Protein AF-A0A7R8XEX5-F1 (afdb_monomer_lite)

Structure (mmCIF, N/CA/C/O backbone):
data_AF-A0A7R8XEX5-F1
#
_entry.id   AF-A0A7R8XEX5-F1
#
loop_
_atom_site.group_PDB
_atom_site.id
_atom_site.type_symbol
_atom_site.label_atom_id
_atom_site.label_alt_id
_atom_site.label_comp_id
_atom_site.label_asym_id
_atom_site.label_entity_id
_atom_site.label_seq_id
_atom_site.pdbx_PDB_ins_code
_atom_site.Cartn_x
_atom_site.Cartn_y
_atom_site.Cartn_z
_atom_site.occupancy
_atom_site.B_iso_or_equiv
_atom_site.auth_seq_id
_atom_site.auth_comp_id
_atom_site.auth_asym_id
_atom_site.auth_atom_id
_atom_site.pdbx_PDB_model_num
ATOM 1 N N . MET A 1 1 ? -9.389 -1.604 -24.708 1.00 29.16 1 MET A N 1
ATOM 2 C CA . MET A 1 1 ? -10.253 -2.806 -24.672 1.00 29.16 1 MET A CA 1
ATOM 3 C C . MET A 1 1 ? -9.511 -3.886 -23.901 1.00 29.16 1 MET A C 1
ATOM 5 O O . MET A 1 1 ? -8.531 -4.412 -24.412 1.00 29.16 1 MET A O 1
ATOM 9 N N . PHE A 1 2 ? -9.897 -4.131 -22.647 1.00 34.16 2 PHE A N 1
ATOM 10 C CA . PHE A 1 2 ? -9.269 -5.149 -21.803 1.00 34.16 2 PHE A CA 1
ATOM 11 C C . PHE A 1 2 ? -9.890 -6.513 -22.134 1.00 34.16 2 PHE A C 1
ATOM 13 O O . PHE A 1 2 ? -11.095 -6.706 -21.982 1.00 34.16 2 PHE A O 1
ATOM 20 N N . LEU A 1 3 ? -9.083 -7.426 -22.677 1.00 34.56 3 LEU A N 1
ATOM 21 C CA . LEU A 1 3 ? -9.481 -8.805 -22.952 1.00 34.56 3 LEU A CA 1
ATOM 22 C C . LEU A 1 3 ? -9.405 -9.595 -21.642 1.00 34.56 3 LEU A C 1
ATOM 24 O O . LEU A 1 3 ? -8.321 -9.812 -21.106 1.00 34.56 3 LEU A O 1
ATOM 28 N N . PHE A 1 4 ? -10.556 -10.034 -21.135 1.00 40.72 4 PHE A N 1
ATOM 29 C CA . PHE A 1 4 ? -10.627 -10.975 -20.021 1.00 40.72 4 PHE A CA 1
ATOM 30 C C . PHE A 1 4 ? -10.185 -12.360 -20.507 1.00 40.72 4 PHE A C 1
ATOM 32 O O . PHE A 1 4 ? -10.993 -13.141 -21.009 1.00 40.72 4 PHE A O 1
ATOM 39 N N . VAL A 1 5 ? -8.894 -12.664 -20.388 1.00 44.88 5 VAL A N 1
ATOM 40 C CA . VAL A 1 5 ? -8.370 -14.013 -20.643 1.00 44.88 5 VAL A CA 1
ATOM 41 C C . VAL A 1 5 ? -8.460 -14.829 -19.356 1.00 44.88 5 VAL A C 1
ATOM 43 O O . VAL A 1 5 ? -8.007 -14.386 -18.312 1.00 44.88 5 VAL A O 1
ATOM 46 N N . LYS A 1 6 ? -9.067 -16.015 -19.414 1.00 45.88 6 LYS A N 1
ATOM 47 C CA . LYS A 1 6 ? -9.409 -16.888 -18.279 1.00 45.88 6 LYS A CA 1
ATOM 48 C C . LYS A 1 6 ? -8.224 -17.785 -17.858 1.00 45.88 6 LYS A C 1
ATOM 50 O O . LYS A 1 6 ? -8.397 -18.991 -17.739 1.00 45.88 6 LYS A O 1
ATOM 55 N N . ASP A 1 7 ? -7.038 -17.216 -17.632 1.00 60.62 7 ASP A N 1
ATOM 56 C CA . ASP A 1 7 ? -5.783 -17.997 -17.513 1.00 60.62 7 ASP A CA 1
ATOM 57 C C . ASP A 1 7 ? -5.309 -18.308 -16.080 1.00 60.62 7 ASP A C 1
ATOM 59 O O . ASP A 1 7 ? -4.167 -18.702 -15.865 1.00 60.62 7 ASP A O 1
ATOM 63 N N . GLY A 1 8 ? -6.151 -18.162 -15.054 1.00 83.12 8 GLY A N 1
ATOM 64 C CA . GLY A 1 8 ? -5.760 -18.524 -13.678 1.00 83.12 8 GLY A CA 1
ATOM 65 C C . GLY A 1 8 ? -4.652 -17.644 -13.069 1.00 83.12 8 GLY A C 1
ATOM 66 O O . GLY A 1 8 ? -4.138 -17.954 -11.991 1.00 83.12 8 GLY A O 1
ATOM 67 N N . TYR A 1 9 ? -4.315 -16.530 -13.724 1.00 89.00 9 TYR A N 1
ATOM 68 C CA . TYR A 1 9 ? -3.412 -15.495 -13.229 1.00 89.00 9 TYR A CA 1
ATOM 69 C C . TYR A 1 9 ? -4.201 -14.290 -12.708 1.00 89.00 9 TYR A C 1
ATOM 71 O O . TYR A 1 9 ? -5.095 -13.798 -13.383 1.00 89.00 9 TYR A O 1
ATOM 79 N N . ALA A 1 10 ? -3.858 -13.806 -11.514 1.00 88.12 10 ALA A N 1
ATOM 80 C CA . ALA A 1 10 ? -4.377 -12.558 -10.960 1.00 88.12 10 ALA A CA 1
ATOM 81 C C . ALA A 1 10 ? -3.765 -11.327 -11.652 1.00 88.12 10 ALA A C 1
ATOM 83 O O . ALA A 1 10 ? -4.454 -10.330 -11.844 1.00 88.12 10 ALA A O 1
ATOM 84 N N . VAL A 1 11 ? -2.492 -11.412 -12.055 1.00 91.12 11 VAL A N 1
ATOM 85 C CA . VAL A 1 11 ? -1.797 -10.391 -12.856 1.00 91.12 11 VAL A CA 1
ATOM 86 C C . VAL A 1 11 ? -1.073 -11.082 -14.005 1.00 91.12 11 VAL A C 1
ATOM 88 O O . VAL A 1 11 ? -0.316 -12.029 -13.776 1.00 91.12 11 VAL A O 1
ATOM 91 N N . LEU A 1 12 ? -1.297 -10.611 -15.228 1.00 92.50 12 LEU A N 1
ATOM 92 C CA . LEU A 1 12 ? -0.648 -11.089 -16.445 1.00 92.50 12 LEU A CA 1
ATOM 93 C C . LEU A 1 12 ? -0.136 -9.892 -17.248 1.00 92.50 12 LEU A C 1
ATOM 95 O O . LEU A 1 12 ? -0.920 -9.070 -17.721 1.00 92.50 12 LEU A O 1
ATOM 99 N N . ILE A 1 13 ? 1.180 -9.820 -17.410 1.00 92.69 13 ILE A N 1
ATOM 100 C CA . ILE A 1 13 ? 1.871 -8.863 -18.263 1.00 92.69 13 ILE A CA 1
ATOM 101 C C . ILE A 1 13 ? 2.775 -9.633 -19.221 1.00 92.69 13 ILE A C 1
ATOM 103 O O . ILE A 1 13 ? 3.592 -10.440 -18.778 1.00 92.69 13 ILE A O 1
ATOM 107 N N . GLU A 1 14 ? 2.632 -9.378 -20.519 1.00 92.94 14 GLU A N 1
ATOM 108 C CA . GLU A 1 14 ? 3.449 -9.997 -21.568 1.00 92.94 14 GLU A CA 1
ATOM 109 C C . GLU A 1 14 ? 3.954 -8.934 -22.540 1.00 92.94 14 GLU A C 1
ATOM 111 O O . GLU A 1 14 ? 3.150 -8.216 -23.146 1.00 92.94 14 GLU A O 1
ATOM 116 N N . ASN A 1 15 ? 5.281 -8.845 -22.695 1.00 93.00 15 ASN A N 1
ATOM 117 C CA . ASN A 1 15 ? 5.959 -7.815 -23.492 1.00 93.00 15 ASN A CA 1
ATOM 118 C C . ASN A 1 15 ? 5.465 -6.391 -23.157 1.00 93.00 15 ASN A C 1
ATOM 120 O O . ASN A 1 15 ? 5.270 -5.562 -24.050 1.00 93.00 15 ASN A O 1
ATOM 124 N N . GLY A 1 16 ? 5.170 -6.124 -21.882 1.00 91.81 16 GLY A N 1
ATOM 125 C CA . GLY A 1 16 ? 4.546 -4.878 -21.449 1.00 91.81 16 GLY A CA 1
ATOM 126 C C . GLY A 1 16 ? 5.529 -3.713 -21.482 1.00 91.81 16 GLY A C 1
ATOM 127 O O . GLY A 1 16 ? 6.548 -3.750 -20.795 1.00 91.81 16 GLY A O 1
ATOM 128 N N . THR A 1 17 ? 5.198 -2.667 -22.237 1.00 94.06 17 THR A N 1
ATOM 129 C CA . THR A 1 17 ? 5.919 -1.387 -22.208 1.00 94.06 17 THR A CA 1
ATOM 130 C C . THR A 1 17 ? 4.975 -0.288 -21.736 1.00 94.06 17 THR A C 1
ATOM 132 O O . THR A 1 17 ? 3.934 -0.071 -22.363 1.00 94.06 17 THR A O 1
ATOM 135 N N . LEU A 1 18 ? 5.312 0.383 -20.630 1.00 93.75 18 LEU A N 1
ATOM 136 C CA . LEU A 1 18 ? 4.459 1.376 -19.972 1.00 93.75 18 LEU A CA 1
ATOM 137 C C . LEU A 1 18 ? 5.189 2.692 -19.690 1.00 93.75 18 LEU A C 1
ATOM 139 O O . LEU A 1 18 ? 6.386 2.715 -19.386 1.00 93.75 18 LEU A O 1
ATOM 143 N N . THR A 1 19 ? 4.427 3.780 -19.746 1.00 94.12 19 THR A N 1
ATOM 144 C CA . THR A 1 19 ? 4.879 5.158 -19.522 1.00 94.12 19 THR A CA 1
ATOM 145 C C . THR A 1 19 ? 3.875 5.931 -18.660 1.00 94.12 19 THR A C 1
ATOM 147 O O . THR A 1 19 ? 2.717 5.533 -18.554 1.00 94.12 19 THR A O 1
ATOM 150 N N . TRP A 1 20 ? 4.307 7.023 -18.027 1.00 91.06 20 TRP A N 1
ATOM 151 C CA . TRP A 1 20 ? 3.407 7.923 -17.290 1.00 91.06 20 TRP A CA 1
ATOM 152 C C . TRP A 1 20 ? 2.570 8.800 -18.223 1.00 91.06 20 TRP A C 1
ATOM 154 O O . TRP A 1 20 ? 1.434 9.132 -17.904 1.00 91.06 20 TRP A O 1
ATOM 164 N N . SER A 1 21 ? 3.118 9.137 -19.390 1.00 91.75 21 SER A N 1
ATOM 165 C CA . SER A 1 21 ? 2.437 9.879 -20.446 1.00 91.75 21 SER A CA 1
ATOM 166 C C . SER A 1 21 ? 2.943 9.411 -21.805 1.00 91.75 21 SER A C 1
ATOM 168 O O . SER A 1 21 ? 4.117 9.073 -21.950 1.00 91.75 21 SER A O 1
ATOM 170 N N . LEU A 1 22 ? 2.079 9.411 -22.820 1.00 88.94 22 LEU A N 1
ATOM 171 C CA . LEU A 1 22 ? 2.458 9.030 -24.187 1.00 88.94 22 LEU A CA 1
ATOM 172 C C . LEU A 1 22 ? 3.523 9.959 -24.800 1.00 88.94 22 LEU A C 1
ATOM 174 O O . LEU A 1 22 ? 4.188 9.561 -25.754 1.00 88.94 22 LEU A O 1
ATOM 178 N N . ASP A 1 23 ? 3.704 11.152 -24.229 1.00 92.19 23 ASP A N 1
ATOM 179 C CA . ASP A 1 23 ? 4.737 12.118 -24.623 1.00 92.19 23 ASP A CA 1
ATOM 180 C C . ASP A 1 23 ? 6.086 11.891 -23.909 1.00 92.19 23 ASP A C 1
ATOM 182 O O . ASP A 1 23 ? 7.088 12.523 -24.246 1.00 92.19 23 ASP A O 1
ATOM 186 N N . GLU A 1 24 ? 6.129 10.994 -22.921 1.00 90.25 24 GLU A N 1
ATOM 187 C CA . GLU A 1 24 ? 7.316 10.680 -22.124 1.00 90.25 24 GLU A CA 1
ATOM 188 C C . GLU A 1 24 ? 7.933 9.330 -22.519 1.00 90.25 24 GLU A C 1
ATOM 190 O O . GLU A 1 24 ? 7.221 8.409 -22.944 1.00 90.25 24 GLU A O 1
ATOM 195 N N . PRO A 1 25 ? 9.262 9.167 -22.363 1.00 91.31 25 PRO A N 1
ATOM 196 C CA . PRO A 1 25 ? 9.911 7.895 -22.637 1.00 91.31 25 PRO A CA 1
ATOM 197 C C . PRO A 1 25 ? 9.369 6.785 -21.719 1.00 91.31 25 PRO A C 1
ATOM 199 O O . PRO A 1 25 ? 9.138 7.025 -20.531 1.00 91.31 25 PRO A O 1
ATOM 202 N N . PRO A 1 26 ? 9.216 5.548 -22.228 1.00 90.94 26 PRO A N 1
ATOM 203 C CA . PRO A 1 26 ? 8.757 4.431 -21.418 1.00 90.94 26 PRO A CA 1
ATOM 204 C C . PRO A 1 26 ? 9.674 4.163 -20.228 1.00 90.94 26 PRO A C 1
ATOM 206 O O . PRO A 1 26 ? 10.892 4.060 -20.373 1.00 90.94 26 PRO A O 1
ATOM 209 N N . LEU A 1 27 ? 9.068 3.998 -19.056 1.00 91.81 27 LEU A N 1
ATOM 210 C CA . LEU A 1 27 ? 9.785 3.726 -17.814 1.00 91.81 27 LEU A CA 1
ATOM 211 C C . LEU A 1 27 ? 9.889 2.225 -17.532 1.00 91.81 27 LEU A C 1
ATOM 213 O O . LEU A 1 27 ? 10.916 1.747 -17.053 1.00 91.81 27 LEU A O 1
ATOM 217 N N . LEU A 1 28 ? 8.822 1.477 -17.826 1.00 90.00 28 LEU A N 1
ATOM 218 C CA . LEU A 1 28 ? 8.808 0.019 -17.748 1.00 90.00 28 LEU A CA 1
ATOM 219 C C . LEU A 1 28 ? 8.870 -0.526 -19.171 1.00 90.00 28 LEU A C 1
ATOM 221 O O . LEU A 1 28 ? 8.010 -0.205 -19.986 1.00 90.00 28 LEU A O 1
ATOM 225 N N . MET A 1 29 ? 9.878 -1.338 -19.470 1.00 91.69 29 MET A N 1
ATOM 226 C CA . MET A 1 29 ? 10.116 -1.886 -20.805 1.00 91.69 29 MET A CA 1
ATOM 227 C C . MET A 1 29 ? 10.265 -3.400 -20.729 1.00 91.69 29 MET A C 1
ATOM 229 O O . MET A 1 29 ? 10.867 -3.905 -19.783 1.00 91.69 29 MET A O 1
ATOM 233 N N . ASP A 1 30 ? 9.729 -4.091 -21.737 1.00 90.88 30 ASP A N 1
ATOM 234 C CA . ASP A 1 30 ? 9.806 -5.551 -21.888 1.00 90.88 30 ASP A CA 1
ATOM 235 C C . ASP A 1 30 ? 9.439 -6.317 -20.602 1.00 90.88 30 ASP A C 1
ATOM 237 O O . ASP A 1 30 ? 10.116 -7.244 -20.154 1.00 90.88 30 ASP A O 1
ATOM 241 N N . LEU A 1 31 ? 8.358 -5.883 -19.952 1.00 90.75 31 LEU A N 1
ATOM 242 C CA . LEU A 1 31 ? 7.908 -6.486 -18.709 1.00 90.75 31 LEU A CA 1
ATOM 243 C C . LEU A 1 31 ? 7.177 -7.803 -18.996 1.00 90.75 31 LEU A C 1
ATOM 245 O O . LEU A 1 31 ? 6.186 -7.837 -19.729 1.00 90.75 31 LEU A O 1
ATOM 249 N N . HIS A 1 32 ? 7.632 -8.876 -18.349 1.00 90.94 32 HIS A N 1
ATOM 250 C CA . HIS A 1 32 ? 6.988 -10.190 -18.353 1.00 90.94 32 HIS A CA 1
ATOM 251 C C . HIS A 1 32 ? 6.697 -10.615 -16.923 1.00 90.94 32 HIS A C 1
ATOM 253 O O . HIS A 1 32 ? 7.607 -10.938 -16.158 1.00 90.94 32 HIS A O 1
ATOM 259 N N . LEU A 1 33 ? 5.422 -10.610 -16.545 1.00 91.38 33 LEU A N 1
ATOM 260 C CA . LEU A 1 33 ? 4.996 -10.937 -15.190 1.00 91.38 33 LEU A CA 1
ATOM 261 C C . LEU A 1 33 ? 3.742 -11.802 -15.215 1.00 91.38 33 LEU A C 1
ATOM 263 O O . LEU A 1 33 ? 2.733 -11.442 -15.808 1.00 91.38 33 LEU A O 1
ATOM 267 N N . ARG A 1 34 ? 3.785 -12.932 -14.511 1.00 91.88 34 ARG A N 1
ATOM 268 C CA . ARG A 1 34 ? 2.639 -13.830 -14.352 1.00 91.88 34 ARG A CA 1
ATOM 269 C C . ARG A 1 34 ? 2.467 -14.170 -12.878 1.00 91.88 34 ARG A C 1
ATOM 271 O O . ARG A 1 34 ? 3.277 -14.902 -12.314 1.00 91.88 34 ARG A O 1
ATOM 278 N N . VAL A 1 35 ? 1.420 -13.642 -12.250 1.00 91.00 35 VAL A N 1
ATOM 279 C CA . VAL A 1 35 ? 1.088 -13.888 -10.838 1.00 91.00 35 VAL A CA 1
ATOM 280 C C . VAL A 1 35 ? -0.133 -14.799 -10.771 1.00 91.00 35 VAL A C 1
ATOM 282 O O . VAL A 1 35 ? -1.223 -14.348 -11.119 1.00 91.00 35 VAL A O 1
ATOM 285 N N . PRO A 1 36 ?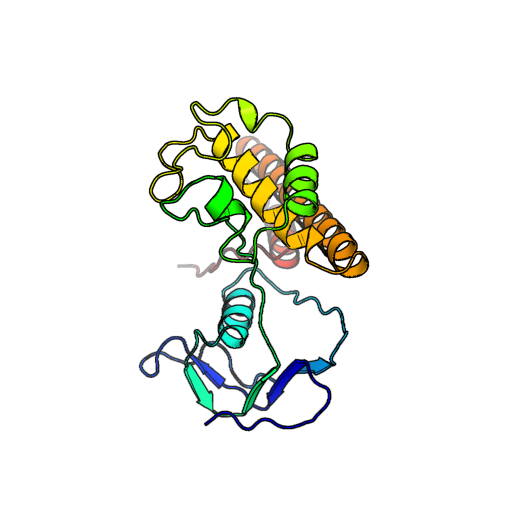 -0.004 -16.074 -10.359 1.00 88.62 36 PRO A N 1
ATOM 286 C CA . PRO A 1 36 ? -1.148 -16.978 -10.268 1.00 88.62 36 PRO A CA 1
ATOM 287 C C . PRO A 1 36 ? -2.136 -16.544 -9.180 1.00 88.62 36 PRO A C 1
ATOM 289 O O . PRO A 1 36 ? -1.740 -15.989 -8.152 1.00 88.62 36 PRO A O 1
ATOM 292 N N . VAL A 1 37 ? -3.422 -16.840 -9.373 1.00 85.75 37 VAL A N 1
ATOM 293 C CA . VAL A 1 37 ? -4.451 -16.582 -8.354 1.00 85.75 37 VAL A CA 1
ATOM 294 C C . VAL A 1 37 ? -4.119 -17.336 -7.058 1.00 85.75 37 VAL A C 1
ATOM 296 O O . VAL A 1 37 ? -3.693 -18.492 -7.077 1.00 85.75 37 VAL A O 1
ATOM 299 N N . GLY A 1 38 ? -4.306 -16.670 -5.914 1.00 79.69 38 GLY A N 1
ATOM 300 C CA . GLY A 1 38 ? -4.071 -17.254 -4.588 1.00 79.69 38 GLY A CA 1
ATOM 301 C C . GLY A 1 38 ? -2.595 -17.383 -4.198 1.00 79.69 38 GLY A C 1
ATOM 302 O O . GLY A 1 38 ? -2.277 -18.087 -3.238 1.00 79.69 38 GLY A O 1
ATOM 303 N N . LYS A 1 39 ? -1.680 -16.736 -4.930 1.00 80.19 39 LYS A N 1
ATOM 304 C CA . LYS A 1 39 ? -0.256 -16.695 -4.584 1.00 80.19 39 LYS A CA 1
ATOM 305 C C . LYS A 1 39 ? 0.116 -15.394 -3.887 1.00 80.19 39 LYS A C 1
ATOM 307 O O . LYS A 1 39 ? -0.321 -14.314 -4.263 1.00 80.19 39 LYS A O 1
ATOM 312 N N . LEU A 1 40 ? 0.982 -15.533 -2.892 1.00 78.56 40 LEU A N 1
ATOM 313 C CA . LEU A 1 40 ? 1.673 -14.434 -2.240 1.00 78.56 40 LEU A CA 1
ATOM 314 C C . LEU A 1 40 ? 2.978 -14.165 -2.994 1.00 78.56 40 LEU A C 1
ATOM 316 O O . LEU A 1 40 ? 3.822 -15.055 -3.096 1.00 78.56 40 LEU A O 1
ATOM 320 N N . VAL A 1 41 ? 3.128 -12.952 -3.520 1.00 82.38 41 VAL A N 1
ATOM 321 C CA . VAL A 1 41 ? 4.291 -12.529 -4.308 1.0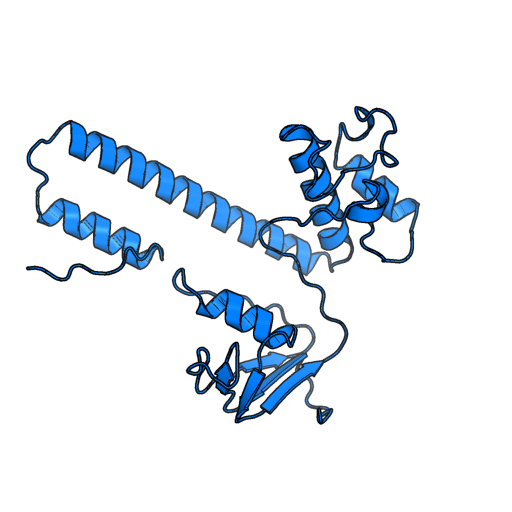0 82.38 41 VAL A CA 1
ATOM 322 C C . VAL A 1 41 ? 4.861 -11.252 -3.702 1.00 82.38 41 VAL A C 1
ATOM 324 O O . VAL A 1 41 ? 4.110 -10.354 -3.332 1.00 82.38 41 VAL A O 1
ATOM 327 N N . ALA A 1 42 ? 6.187 -11.176 -3.605 1.00 81.62 42 ALA A N 1
ATOM 328 C CA . ALA A 1 42 ? 6.907 -9.989 -3.163 1.00 81.62 42 ALA A CA 1
ATOM 329 C C . ALA A 1 42 ? 7.789 -9.466 -4.303 1.00 81.62 42 ALA A C 1
ATOM 331 O O . ALA A 1 42 ? 8.444 -10.251 -4.989 1.00 81.62 42 ALA A O 1
ATOM 332 N N . VAL A 1 43 ? 7.821 -8.145 -4.486 1.00 81.31 43 VAL A N 1
ATOM 333 C CA . VAL A 1 43 ? 8.702 -7.469 -5.447 1.00 81.31 43 VAL A CA 1
ATOM 334 C C . VAL A 1 43 ? 9.852 -6.828 -4.679 1.00 81.31 43 VAL A C 1
ATOM 336 O O . VAL A 1 43 ? 9.633 -5.984 -3.811 1.00 81.31 43 VAL A O 1
ATOM 339 N N . VAL A 1 44 ? 11.082 -7.216 -5.009 1.00 78.12 44 VAL A N 1
ATOM 340 C CA . VAL A 1 44 ? 12.309 -6.715 -4.374 1.00 78.12 44 VAL A CA 1
ATOM 341 C C . VAL A 1 44 ? 13.264 -6.160 -5.428 1.00 78.12 44 VAL A C 1
ATOM 343 O O . VAL A 1 44 ? 13.264 -6.601 -6.573 1.00 78.12 44 VAL A O 1
ATOM 346 N N . GLY A 1 45 ? 14.068 -5.166 -5.054 1.00 74.94 45 GLY A N 1
ATOM 347 C CA . GLY A 1 45 ? 15.030 -4.509 -5.946 1.00 74.94 45 GLY A CA 1
ATOM 348 C C . GLY A 1 45 ? 15.622 -3.254 -5.303 1.00 74.94 45 GLY A C 1
ATOM 349 O O . GLY A 1 45 ? 15.223 -2.901 -4.192 1.00 74.94 45 GLY A O 1
ATOM 350 N N . GLN A 1 46 ? 16.517 -2.546 -5.995 1.00 70.06 46 GLN A N 1
ATOM 351 C CA . GLN A 1 46 ? 17.124 -1.291 -5.511 1.00 70.06 46 GLN A CA 1
ATOM 352 C C . GLN A 1 46 ? 16.093 -0.160 -5.354 1.00 70.06 46 GLN A C 1
ATOM 354 O O . GLN A 1 46 ? 15.057 -0.174 -6.029 1.00 70.06 46 GLN A O 1
ATOM 359 N N . VAL A 1 47 ? 16.326 0.795 -4.443 1.00 64.19 47 VAL A N 1
ATOM 360 C CA . VAL A 1 47 ? 15.468 1.989 -4.308 1.00 64.19 47 VAL A CA 1
ATOM 361 C C . VAL A 1 47 ? 15.524 2.786 -5.613 1.00 64.19 47 VAL A C 1
ATOM 363 O O . VAL A 1 47 ? 16.597 3.047 -6.142 1.00 64.19 47 VAL A O 1
ATOM 366 N N . GLY A 1 48 ? 14.351 3.107 -6.157 1.00 67.88 48 GLY A N 1
ATOM 367 C CA . GLY A 1 48 ? 14.197 3.724 -7.470 1.00 67.88 48 GLY A CA 1
ATOM 368 C C . GLY A 1 48 ? 12.756 3.612 -7.980 1.00 67.88 48 GLY A C 1
ATOM 369 O O . GLY A 1 48 ? 11.913 2.982 -7.327 1.00 67.88 48 GLY A O 1
ATOM 370 N N . PRO A 1 49 ? 12.455 4.192 -9.152 1.00 65.56 49 PRO A N 1
ATOM 371 C CA . PRO A 1 49 ? 11.081 4.371 -9.619 1.00 65.56 49 PRO A CA 1
ATOM 372 C C . PRO A 1 49 ? 10.391 3.061 -10.032 1.00 65.56 49 PRO A C 1
ATOM 374 O O . PRO A 1 49 ? 9.165 2.990 -10.034 1.00 65.56 49 PRO A O 1
ATOM 377 N N . GLY A 1 50 ? 11.144 1.997 -10.332 1.00 76.38 50 GLY A N 1
ATOM 378 C CA . GLY A 1 50 ? 10.605 0.781 -10.953 1.00 76.38 50 GLY A CA 1
ATOM 379 C C . GLY A 1 50 ? 9.577 0.007 -10.118 1.00 76.38 50 GLY A C 1
ATOM 380 O O . GLY A 1 50 ? 8.651 -0.560 -10.684 1.00 76.38 50 GLY A O 1
ATOM 381 N N . LYS A 1 51 ? 9.680 0.001 -8.780 1.00 87.12 51 LYS A N 1
ATOM 382 C CA . LYS A 1 51 ? 8.732 -0.739 -7.918 1.00 87.12 51 LYS A CA 1
ATOM 383 C C . LYS A 1 51 ? 7.389 -0.028 -7.778 1.00 87.12 51 LYS A C 1
ATOM 385 O O . LYS A 1 51 ? 6.348 -0.657 -7.915 1.00 87.12 51 LYS A O 1
ATOM 390 N N . PHE A 1 52 ? 7.426 1.278 -7.521 1.00 85.31 52 PHE A N 1
ATOM 391 C CA . PHE A 1 52 ? 6.216 2.093 -7.439 1.00 85.31 52 PHE A CA 1
ATOM 392 C C . PHE A 1 52 ? 5.523 2.169 -8.792 1.00 85.31 52 PHE A C 1
ATOM 394 O O . PHE A 1 52 ? 4.326 1.934 -8.861 1.00 85.31 52 PHE A O 1
ATOM 401 N N . SER A 1 53 ? 6.289 2.364 -9.867 1.00 88.81 53 SER A N 1
ATOM 402 C CA . SER A 1 53 ? 5.744 2.357 -11.228 1.00 88.81 53 SER A CA 1
ATOM 403 C C . SER A 1 53 ? 5.113 1.007 -11.570 1.00 88.81 53 SER A C 1
ATOM 405 O O . SER A 1 53 ? 4.045 0.963 -12.163 1.00 88.81 53 SER A O 1
ATOM 407 N N . LEU A 1 54 ? 5.704 -0.112 -11.130 1.00 89.25 54 LEU A N 1
ATOM 408 C CA . LEU A 1 54 ? 5.090 -1.430 -11.302 1.00 89.25 54 LEU A CA 1
ATOM 409 C C . LEU A 1 54 ? 3.751 -1.557 -10.554 1.00 89.25 54 LEU A C 1
ATOM 411 O O . LEU A 1 54 ? 2.805 -2.117 -11.101 1.00 89.25 54 LEU A O 1
ATOM 415 N N . LEU A 1 55 ? 3.644 -1.031 -9.329 1.00 88.62 55 LEU A N 1
ATOM 416 C CA . LEU A 1 55 ? 2.370 -1.007 -8.601 1.00 88.62 55 LEU A CA 1
ATOM 417 C C . LEU A 1 55 ? 1.341 -0.110 -9.301 1.00 88.62 55 LEU A C 1
ATOM 419 O O . LEU A 1 55 ? 0.207 -0.536 -9.490 1.00 88.62 55 LEU A O 1
ATOM 423 N N . SER A 1 56 ? 1.739 1.080 -9.751 1.00 87.75 56 SER A N 1
ATOM 424 C CA . SER A 1 56 ? 0.885 1.990 -10.527 1.00 87.75 56 SER A CA 1
ATOM 425 C C . SER A 1 56 ? 0.414 1.371 -11.845 1.00 87.75 56 SER A C 1
ATOM 427 O O . SER A 1 56 ? -0.748 1.523 -12.217 1.00 87.75 56 SER A O 1
ATOM 429 N N . ALA A 1 57 ? 1.258 0.575 -12.504 1.00 89.00 57 ALA A N 1
ATOM 430 C CA . ALA A 1 57 ? 0.866 -0.210 -13.670 1.00 89.00 57 ALA A CA 1
ATOM 431 C C . ALA A 1 57 ? -0.251 -1.221 -13.349 1.00 89.00 57 ALA A C 1
ATOM 433 O O . ALA A 1 57 ? -1.130 -1.438 -14.181 1.00 89.00 57 ALA A O 1
ATOM 434 N N . PHE A 1 58 ? -0.261 -1.820 -12.150 1.00 88.94 58 PHE A N 1
ATOM 435 C CA . PHE A 1 58 ? -1.346 -2.718 -11.729 1.00 88.94 58 PHE A CA 1
ATOM 436 C C . PHE A 1 58 ? -2.641 -1.973 -11.402 1.00 88.94 58 PHE A C 1
ATOM 438 O O . PHE A 1 58 ? -3.723 -2.529 -11.580 1.00 88.94 58 PHE A O 1
ATOM 445 N N . LEU A 1 59 ? -2.530 -0.737 -10.913 1.00 86.62 59 LEU A N 1
ATOM 446 C CA . LEU A 1 59 ? -3.676 0.123 -10.609 1.00 86.62 59 LEU A CA 1
ATOM 447 C C . LEU A 1 59 ? -4.301 0.741 -11.865 1.00 86.62 59 LEU A C 1
ATOM 449 O O . LEU A 1 59 ? -5.448 1.175 -11.818 1.00 86.62 59 LEU A O 1
ATOM 453 N N . GLY A 1 60 ? -3.582 0.715 -12.991 1.00 86.50 60 GLY A N 1
ATOM 454 C CA . GLY A 1 60 ? -4.021 1.317 -14.248 1.00 86.50 60 GLY A CA 1
ATOM 455 C C . GLY A 1 60 ? -3.699 2.808 -14.359 1.00 86.50 60 GLY A C 1
ATOM 456 O O . GLY A 1 60 ? -4.253 3.468 -15.230 1.00 86.50 60 GLY A O 1
ATOM 457 N N . ASP A 1 61 ? -2.800 3.324 -13.515 1.00 87.88 61 ASP A N 1
ATOM 458 C CA . ASP A 1 61 ? -2.394 4.738 -13.504 1.00 87.88 61 ASP A CA 1
ATOM 459 C C . ASP A 1 61 ? -1.342 5.074 -14.581 1.00 87.88 61 ASP A C 1
ATOM 461 O O . ASP A 1 61 ? -0.980 6.234 -14.754 1.00 87.88 61 ASP A O 1
ATOM 465 N N . MET A 1 62 ? -0.808 4.065 -15.279 1.00 92.00 62 MET A N 1
ATOM 466 C CA . MET A 1 62 ? 0.188 4.228 -16.343 1.00 92.00 62 MET A CA 1
ATOM 467 C C . MET A 1 62 ? -0.396 3.879 -17.711 1.00 92.00 62 MET A C 1
ATOM 469 O O . MET A 1 62 ? -1.169 2.929 -17.856 1.00 92.00 62 MET A O 1
ATOM 473 N N . GLU A 1 63 ? 0.066 4.588 -18.737 1.00 92.19 63 GLU A N 1
ATOM 474 C CA . GLU A 1 63 ? -0.309 4.350 -20.124 1.00 92.19 63 GLU A CA 1
ATOM 475 C C . GLU A 1 63 ? 0.474 3.174 -20.715 1.00 92.19 63 GLU A C 1
ATOM 477 O O . GLU A 1 63 ? 1.700 3.066 -20.596 1.00 92.19 63 GLU A O 1
ATOM 482 N N . LYS A 1 64 ? -0.244 2.276 -21.395 1.00 92.44 64 LYS A N 1
ATOM 483 C CA . LYS A 1 64 ? 0.349 1.117 -22.065 1.00 92.44 64 LYS A CA 1
ATOM 484 C C . LYS A 1 64 ? 0.728 1.474 -23.499 1.00 92.44 64 LYS A C 1
ATOM 486 O O . LYS A 1 64 ? -0.144 1.598 -24.357 1.00 92.44 64 LYS A O 1
ATOM 491 N N . VAL A 1 65 ? 2.026 1.508 -23.780 1.00 93.75 65 VAL A N 1
ATOM 492 C CA . VAL A 1 65 ? 2.566 1.715 -25.132 1.00 93.75 65 VAL A CA 1
ATOM 493 C C . VAL A 1 65 ? 2.428 0.442 -25.969 1.00 93.75 65 VAL A C 1
ATOM 495 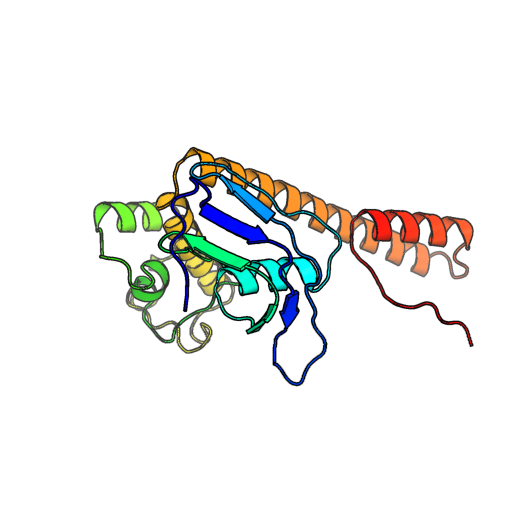O O . VAL A 1 65 ? 1.965 0.483 -27.108 1.00 93.75 65 VAL A O 1
ATOM 498 N N . SER A 1 66 ? 2.799 -0.713 -25.409 1.00 93.00 66 SER A N 1
ATOM 499 C CA . SER A 1 66 ? 2.712 -2.005 -26.101 1.00 93.00 66 SER A CA 1
ATOM 500 C C . SER A 1 66 ? 2.572 -3.188 -25.135 1.00 93.00 66 SER A C 1
ATOM 502 O O . SER A 1 66 ? 2.694 -3.042 -23.917 1.00 93.00 66 SER A O 1
ATOM 504 N N . GLY A 1 67 ? 2.255 -4.361 -25.691 1.00 90.50 67 GLY A N 1
ATOM 505 C CA . GLY A 1 67 ? 2.096 -5.611 -24.946 1.00 90.50 67 GLY A CA 1
ATOM 506 C C . GLY A 1 67 ? 0.696 -5.847 -24.374 1.00 90.50 67 GLY A C 1
ATOM 507 O O . GLY A 1 67 ? -0.290 -5.175 -24.719 1.00 90.50 67 GLY A O 1
ATOM 508 N N . LEU A 1 68 ? 0.613 -6.838 -23.491 1.00 89.31 68 LEU A N 1
ATOM 509 C CA . LEU A 1 68 ? -0.582 -7.202 -22.734 1.00 89.31 68 LEU A CA 1
ATOM 510 C C . LEU A 1 68 ? -0.381 -6.819 -21.267 1.00 89.31 68 LEU A C 1
ATOM 512 O O . LEU A 1 68 ? 0.650 -7.141 -20.693 1.00 89.31 68 LEU A O 1
ATOM 516 N N . VAL A 1 69 ? -1.374 -6.158 -20.671 1.00 90.69 69 VAL A N 1
ATOM 517 C CA . VAL A 1 69 ? -1.462 -5.894 -19.228 1.00 90.69 69 VAL A CA 1
ATOM 518 C C . VAL A 1 69 ? -2.885 -6.242 -18.814 1.00 90.69 69 VAL A C 1
ATOM 520 O O . VAL A 1 69 ? -3.840 -5.672 -19.347 1.00 90.69 69 VAL A O 1
ATOM 523 N N . ASN A 1 70 ? -3.029 -7.213 -17.920 1.00 89.81 70 ASN A N 1
ATOM 524 C CA . ASN A 1 70 ? -4.313 -7.687 -17.426 1.00 89.81 70 ASN A CA 1
ATOM 525 C C . ASN A 1 70 ? -4.234 -7.931 -15.915 1.00 89.81 70 ASN A C 1
ATOM 527 O O . ASN A 1 70 ? -3.376 -8.680 -15.445 1.00 89.81 70 ASN A O 1
ATOM 531 N N . VAL A 1 71 ? -5.147 -7.315 -15.169 1.00 89.56 71 VAL A N 1
ATOM 532 C CA . VAL A 1 71 ? -5.293 -7.469 -13.717 1.00 89.56 71 VAL A CA 1
ATOM 533 C C . VAL A 1 71 ? -6.722 -7.919 -13.442 1.00 89.56 71 VAL A C 1
ATOM 535 O O . VAL A 1 71 ? -7.675 -7.291 -13.901 1.00 89.56 71 VAL A O 1
ATOM 538 N N . MET A 1 72 ? -6.880 -9.039 -12.736 1.00 84.56 72 MET A N 1
ATOM 539 C CA . MET A 1 72 ? -8.191 -9.629 -12.467 1.00 84.56 72 MET A CA 1
ATOM 540 C C . MET A 1 72 ? -8.744 -9.218 -11.104 1.00 84.56 72 MET A C 1
ATOM 542 O O . MET A 1 72 ? -8.108 -9.444 -10.077 1.00 84.56 72 MET A O 1
ATOM 546 N N . GLY A 1 73 ? -9.996 -8.757 -11.096 1.00 80.25 73 GLY A N 1
ATOM 547 C CA . GLY A 1 73 ? -10.764 -8.491 -9.878 1.00 80.25 73 GLY A CA 1
ATOM 548 C C . GLY A 1 73 ? -10.564 -7.086 -9.309 1.00 80.25 73 GLY A C 1
ATOM 549 O O . GLY A 1 73 ? -10.022 -6.202 -9.964 1.00 80.25 73 GLY A O 1
ATOM 550 N N . GLU A 1 74 ? -11.054 -6.878 -8.086 1.00 75.44 74 GLU A N 1
ATOM 551 C CA . GLU A 1 74 ? -10.840 -5.633 -7.346 1.00 75.44 74 GLU A CA 1
ATOM 552 C C . GLU A 1 74 ? -9.437 -5.612 -6.729 1.00 75.44 74 GLU A C 1
ATOM 554 O O . GLU A 1 74 ? -9.006 -6.586 -6.107 1.00 75.44 74 GLU A O 1
ATOM 559 N N . VAL A 1 75 ? -8.742 -4.481 -6.857 1.00 79.38 75 VAL A N 1
ATOM 560 C CA . VAL A 1 75 ? -7.410 -4.275 -6.278 1.00 79.38 75 VAL A CA 1
ATOM 561 C C . VAL A 1 75 ? -7.531 -3.460 -4.993 1.00 79.38 75 VAL A C 1
ATOM 563 O O . VAL A 1 75 ? -8.163 -2.405 -4.969 1.00 79.38 75 VAL A O 1
ATOM 566 N N . ALA A 1 76 ? -6.907 -3.939 -3.917 1.00 75.69 76 ALA A N 1
ATOM 567 C CA . ALA A 1 76 ? -6.705 -3.165 -2.698 1.00 75.69 76 ALA A CA 1
ATOM 568 C C . ALA A 1 76 ? -5.265 -2.643 -2.669 1.00 75.69 76 ALA A C 1
ATOM 570 O O . ALA A 1 76 ? -4.318 -3.426 -2.748 1.00 75.69 76 ALA A O 1
ATOM 571 N N . TYR A 1 77 ? -5.110 -1.328 -2.539 1.00 76.56 77 TYR A N 1
ATOM 572 C CA . TYR A 1 77 ? -3.815 -0.662 -2.467 1.00 76.56 77 TYR A CA 1
ATOM 573 C C . TYR A 1 77 ? -3.619 -0.040 -1.089 1.00 76.56 77 TYR A C 1
ATOM 575 O O . TYR A 1 77 ? -4.499 0.654 -0.581 1.00 76.56 77 TYR A O 1
ATOM 583 N N . VAL A 1 78 ? -2.454 -0.291 -0.497 1.00 74.19 78 VAL A N 1
ATOM 584 C CA . VAL A 1 78 ? -2.026 0.330 0.754 1.00 74.19 78 VAL A CA 1
ATOM 585 C C . VAL A 1 78 ? -0.821 1.211 0.419 1.00 74.19 78 VAL A C 1
ATOM 587 O O . VAL A 1 78 ? 0.236 0.667 0.093 1.00 74.19 78 VAL A O 1
ATOM 590 N N . PRO A 1 79 ? -0.965 2.548 0.437 1.00 69.62 79 PRO A N 1
ATOM 591 C CA . PRO A 1 79 ? 0.146 3.446 0.153 1.00 69.62 79 PRO A CA 1
ATOM 592 C C . PRO A 1 79 ? 1.208 3.370 1.255 1.00 69.62 79 PRO A C 1
ATOM 594 O O . PRO A 1 79 ? 0.916 3.004 2.392 1.00 69.62 79 PRO A O 1
ATOM 597 N N . GLN A 1 80 ? 2.444 3.751 0.918 1.00 68.25 80 GLN A N 1
ATOM 598 C CA . GLN A 1 80 ? 3.538 3.845 1.891 1.00 68.25 80 GLN A CA 1
ATOM 599 C C . GLN A 1 80 ? 3.235 4.864 3.004 1.00 68.25 80 GLN A C 1
ATOM 601 O O . GLN A 1 80 ? 3.605 4.648 4.155 1.00 68.25 80 GLN A O 1
ATOM 606 N N . GLU A 1 81 ? 2.562 5.961 2.655 1.00 67.75 81 GLU A N 1
ATOM 607 C CA . GLU A 1 81 ? 2.082 6.975 3.591 1.00 67.75 81 GLU A CA 1
ATOM 608 C C . GLU A 1 81 ? 0.557 7.031 3.534 1.00 67.75 81 GLU A C 1
ATOM 610 O O . GLU A 1 81 ? -0.039 7.107 2.457 1.00 67.75 81 GLU A O 1
ATOM 615 N N . ALA A 1 82 ? -0.092 6.993 4.695 1.00 65.62 82 ALA A N 1
ATOM 616 C CA . ALA A 1 82 ? -1.543 7.025 4.771 1.00 65.62 82 ALA A CA 1
ATOM 617 C C . ALA A 1 82 ? -2.081 8.403 4.348 1.00 65.62 82 ALA A C 1
ATOM 619 O O . ALA A 1 82 ? -1.738 9.442 4.917 1.00 65.62 82 ALA A O 1
ATOM 620 N N . TRP A 1 83 ? -2.963 8.410 3.346 1.00 68.06 83 TRP A N 1
ATOM 621 C CA . TRP A 1 83 ? -3.640 9.622 2.898 1.00 68.06 83 TRP A CA 1
ATOM 622 C C . TRP A 1 83 ? -4.900 9.869 3.732 1.00 68.06 83 TRP A C 1
ATOM 624 O O . TRP A 1 83 ? -5.818 9.051 3.750 1.00 68.06 83 TRP A O 1
ATOM 634 N N . PHE A 1 84 ? -4.988 11.046 4.352 1.00 70.12 84 PHE A N 1
ATOM 635 C CA . PHE A 1 84 ? -6.190 11.505 5.047 1.00 70.12 84 PHE A CA 1
ATOM 636 C C . PHE A 1 84 ? -7.125 12.243 4.095 1.00 70.12 84 PHE A C 1
ATOM 638 O O . PHE A 1 84 ? -6.772 13.286 3.533 1.00 70.12 84 PHE A O 1
ATOM 645 N N . ARG A 1 85 ? -8.338 11.718 3.928 1.00 73.88 85 ARG A N 1
ATOM 646 C CA . ARG A 1 85 ? -9.440 12.443 3.292 1.00 73.88 85 ARG A CA 1
ATOM 647 C C . ARG A 1 85 ? -9.936 13.513 4.255 1.00 73.88 85 ARG A C 1
ATOM 649 O O . ARG A 1 85 ? -9.914 13.311 5.466 1.00 73.88 85 ARG A O 1
ATOM 656 N N . ASN A 1 86 ? -10.434 14.621 3.714 1.00 82.81 86 ASN A N 1
ATOM 657 C CA . ASN A 1 86 ? -11.175 15.596 4.506 1.00 82.81 86 ASN A CA 1
ATOM 658 C C . ASN A 1 86 ? -12.539 14.999 4.904 1.00 82.81 86 ASN A C 1
ATOM 660 O O . ASN A 1 86 ? -13.532 15.178 4.203 1.00 82.81 86 ASN A O 1
ATOM 664 N N . ALA A 1 87 ? -12.536 14.181 5.954 1.00 84.25 87 ALA A N 1
ATOM 665 C CA . ALA A 1 87 ? -13.670 13.413 6.452 1.00 84.25 87 ALA A CA 1
ATOM 666 C C . ALA A 1 87 ? -13.471 13.112 7.948 1.00 84.25 87 ALA A C 1
ATOM 668 O O . ALA A 1 87 ? -12.484 13.538 8.558 1.00 84.25 87 ALA A O 1
ATOM 669 N N . THR A 1 88 ? -14.393 12.365 8.552 1.00 86.44 88 THR A N 1
ATOM 670 C CA . THR A 1 88 ? -14.235 11.917 9.941 1.00 86.44 88 THR A CA 1
ATOM 671 C C . THR A 1 88 ? -13.134 10.859 10.067 1.00 86.44 88 THR A C 1
ATOM 673 O O . THR A 1 88 ? -12.746 10.213 9.085 1.00 86.44 88 THR A O 1
ATOM 676 N N . VAL A 1 89 ? -12.616 10.640 11.278 1.00 83.69 89 VAL A N 1
ATOM 677 C CA . VAL A 1 89 ? -11.683 9.530 11.544 1.00 83.69 89 VAL A CA 1
ATOM 678 C C . VAL A 1 89 ? -12.312 8.188 11.170 1.00 83.69 89 VAL A C 1
ATOM 680 O O . VAL A 1 89 ? -11.671 7.374 10.507 1.00 83.69 89 VAL A O 1
ATOM 683 N N . LYS A 1 90 ? -13.584 7.980 11.517 1.00 84.94 90 LYS A N 1
ATOM 684 C CA . LYS A 1 90 ? -14.352 6.787 11.159 1.00 84.94 90 LYS A CA 1
ATOM 685 C C . LYS A 1 90 ? -14.383 6.552 9.648 1.00 84.94 90 LYS A C 1
ATOM 687 O O . LYS A 1 90 ? -14.115 5.438 9.200 1.00 84.94 90 LYS A O 1
ATOM 692 N N . ASP A 1 91 ? -14.647 7.592 8.863 1.00 84.31 91 ASP A N 1
ATOM 693 C CA . ASP A 1 91 ? -14.693 7.486 7.400 1.00 84.31 91 ASP A CA 1
ATOM 694 C C . ASP A 1 91 ? -13.317 7.210 6.792 1.00 84.31 91 ASP A C 1
ATOM 696 O O . ASP A 1 91 ? -13.210 6.458 5.821 1.00 84.31 91 ASP A O 1
ATOM 700 N N . ASN A 1 92 ? -12.257 7.769 7.379 1.00 81.62 92 ASN A N 1
ATOM 701 C CA . ASN A 1 92 ? -10.883 7.465 6.984 1.00 81.62 92 ASN A CA 1
ATOM 702 C C . ASN A 1 92 ? -10.496 6.010 7.310 1.00 81.62 92 ASN A C 1
ATOM 704 O O . ASN A 1 92 ? -9.805 5.381 6.514 1.00 81.62 92 ASN A O 1
ATOM 708 N N . VAL A 1 93 ? -10.972 5.445 8.425 1.00 81.00 93 VAL A N 1
ATOM 709 C CA . VAL A 1 93 ? -10.719 4.037 8.793 1.00 81.00 93 VAL A CA 1
ATOM 710 C C . VAL A 1 93 ? -11.520 3.062 7.928 1.00 81.00 93 VAL A C 1
ATOM 712 O O . VAL A 1 93 ? -10.980 2.051 7.491 1.00 81.00 93 VAL A O 1
ATOM 715 N N . ILE A 1 94 ? -12.796 3.349 7.665 1.00 81.62 94 ILE A N 1
ATOM 716 C CA . ILE A 1 94 ? -13.667 2.489 6.843 1.00 81.62 94 ILE A CA 1
ATOM 717 C C . ILE A 1 94 ? -13.316 2.598 5.351 1.00 81.62 94 ILE A C 1
ATOM 719 O O . ILE A 1 94 ? -13.511 1.649 4.589 1.00 81.62 94 ILE A O 1
ATOM 723 N N . PHE A 1 95 ? -12.840 3.770 4.928 1.00 80.00 95 PHE A N 1
ATOM 724 C CA . PHE A 1 95 ? -12.395 4.076 3.570 1.00 80.00 95 PHE A CA 1
ATOM 725 C C . PHE A 1 95 ? -13.409 3.683 2.475 1.00 80.00 95 PHE A C 1
ATOM 727 O O . PHE A 1 95 ? -13.054 3.190 1.407 1.00 80.00 95 PHE A O 1
ATOM 734 N N . GLY A 1 96 ? -14.704 3.893 2.745 1.00 73.62 96 GLY A N 1
ATOM 735 C CA . GLY A 1 96 ? -15.796 3.624 1.799 1.00 73.62 96 GLY A CA 1
ATOM 736 C C . GLY A 1 96 ? -16.269 2.165 1.713 1.00 73.62 96 GLY A C 1
ATOM 737 O O . GLY A 1 96 ? -17.135 1.869 0.891 1.00 73.62 96 GLY A O 1
ATOM 738 N N . LYS A 1 97 ? -15.755 1.249 2.547 1.00 74.25 97 LYS A N 1
ATOM 739 C CA . LYS A 1 97 ? -16.311 -0.109 2.689 1.00 74.25 97 LYS A CA 1
ATOM 740 C C . LYS A 1 97 ? -17.615 -0.102 3.502 1.00 74.25 97 LYS A C 1
ATOM 742 O O . LYS A 1 97 ? -17.934 0.843 4.218 1.00 74.25 97 LYS A O 1
ATOM 747 N N . THR A 1 98 ? -18.398 -1.175 3.403 1.00 78.81 98 THR A N 1
ATOM 748 C CA . THR A 1 98 ? -19.624 -1.332 4.201 1.00 78.81 98 THR A CA 1
ATOM 749 C C . THR A 1 98 ? -19.291 -1.384 5.692 1.00 78.81 98 THR A C 1
ATOM 751 O O . THR A 1 98 ? -18.453 -2.186 6.111 1.00 78.81 98 THR A O 1
ATOM 754 N N . TYR A 1 99 ? -19.963 -0.562 6.501 1.00 81.69 99 TYR A N 1
ATOM 755 C CA . TYR A 1 99 ? -19.732 -0.521 7.944 1.00 81.69 99 TYR A CA 1
ATOM 756 C C . TYR A 1 99 ? -20.100 -1.855 8.611 1.00 81.69 99 TYR A C 1
ATOM 758 O O . TYR A 1 99 ? -21.240 -2.309 8.534 1.00 81.69 99 TYR A O 1
ATOM 766 N N . ASN A 1 100 ? -19.133 -2.457 9.305 1.00 85.00 100 ASN A N 1
ATOM 767 C CA . ASN A 1 100 ? -19.331 -3.627 10.155 1.00 85.00 100 ASN A CA 1
ATOM 768 C C . ASN A 1 100 ? -18.930 -3.262 11.585 1.00 85.00 100 ASN A C 1
ATOM 770 O O . ASN A 1 100 ? -17.747 -3.087 11.877 1.00 85.00 100 ASN A O 1
ATOM 774 N N . ASP A 1 101 ? -19.924 -3.149 12.463 1.00 84.94 101 ASP A N 1
ATOM 775 C CA . ASP A 1 101 ? -19.749 -2.678 13.837 1.00 84.94 101 ASP A CA 1
ATOM 776 C C . ASP A 1 101 ? -18.787 -3.555 14.652 1.00 84.94 101 ASP A C 1
ATOM 778 O O . ASP A 1 101 ? -17.872 -3.046 15.298 1.00 84.94 101 ASP A O 1
ATOM 782 N N . SER A 1 102 ? -18.937 -4.880 14.575 1.00 83.62 102 SER A N 1
ATOM 783 C CA . SER A 1 102 ? -18.094 -5.833 15.305 1.00 83.62 102 SER A CA 1
ATOM 784 C C . SER A 1 102 ? -16.642 -5.782 14.830 1.00 83.62 102 SER A C 1
ATOM 786 O O . SER A 1 102 ? -15.710 -5.812 15.635 1.00 83.62 102 SER A O 1
ATOM 788 N N . PHE A 1 103 ? -16.441 -5.677 13.515 1.00 80.06 103 PHE A N 1
ATOM 789 C CA . PHE A 1 103 ? -15.118 -5.563 12.916 1.00 80.06 103 PHE A CA 1
ATOM 790 C C . PHE A 1 103 ? -14.450 -4.242 13.299 1.00 80.06 103 PHE A C 1
ATOM 792 O O . PHE A 1 103 ? -13.318 -4.251 13.778 1.00 80.06 103 PHE A O 1
ATOM 799 N N . TYR A 1 104 ? -15.177 -3.134 13.151 1.00 82.88 104 TYR A N 1
ATOM 800 C CA . TYR A 1 104 ? -14.702 -1.788 13.444 1.00 82.88 104 TYR A CA 1
ATOM 801 C C . TYR A 1 104 ? -14.335 -1.617 14.922 1.00 82.88 104 TYR A C 1
ATOM 803 O O . TYR A 1 104 ? -13.220 -1.199 15.227 1.00 82.88 104 TYR A O 1
ATOM 811 N N . LYS A 1 105 ? -15.198 -2.046 15.852 1.00 83.06 105 LYS A N 1
ATOM 812 C CA . LYS A 1 105 ? -14.896 -2.028 17.295 1.00 83.06 105 LYS A CA 1
ATOM 813 C C . LYS A 1 105 ? -13.652 -2.837 17.643 1.00 83.06 105 LYS A C 1
ATOM 815 O O . LYS A 1 105 ? -12.871 -2.420 18.490 1.00 83.06 105 LYS A O 1
ATOM 820 N N . ALA A 1 106 ? -13.444 -3.966 16.971 1.00 80.50 106 ALA A N 1
ATOM 821 C CA . ALA A 1 106 ? -12.262 -4.785 17.188 1.00 80.50 106 ALA A CA 1
ATOM 822 C C . ALA A 1 106 ? -10.975 -4.181 16.584 1.00 80.50 106 ALA A C 1
ATOM 824 O O . ALA A 1 106 ? -9.885 -4.545 17.014 1.00 80.50 106 ALA A O 1
ATOM 825 N N . ILE A 1 107 ? -11.075 -3.279 15.598 1.00 78.62 107 ILE A N 1
ATOM 826 C CA . ILE A 1 107 ? -9.947 -2.439 15.160 1.00 78.62 107 ILE A CA 1
ATOM 827 C C . ILE A 1 107 ? -9.680 -1.346 16.194 1.00 78.62 107 ILE A C 1
ATOM 829 O O . ILE A 1 107 ? -8.544 -1.184 16.631 1.00 78.62 107 ILE A O 1
ATOM 833 N N . LEU A 1 108 ? -10.727 -0.658 16.654 1.00 77.44 108 LEU A N 1
ATOM 834 C CA . LEU A 1 108 ? -10.602 0.380 17.677 1.00 77.44 108 LEU A CA 1
ATOM 835 C C . LEU A 1 108 ? -10.017 -0.153 18.990 1.00 77.44 108 LEU A C 1
ATOM 837 O O . LEU A 1 108 ? -9.227 0.535 19.621 1.00 77.44 108 LEU A O 1
ATOM 841 N N . SER A 1 109 ? -10.330 -1.391 19.388 1.00 75.94 109 SER A N 1
ATOM 842 C CA . SER A 1 109 ? -9.750 -1.991 20.598 1.00 75.94 109 SER A CA 1
ATOM 843 C C . SER A 1 109 ? -8.239 -2.228 20.512 1.00 75.94 109 SER A C 1
ATOM 845 O O . SER A 1 109 ? -7.590 -2.365 21.546 1.00 75.94 109 SER A O 1
ATOM 847 N N . LEU A 1 110 ? -7.682 -2.316 19.298 1.00 72.12 110 LEU A N 1
ATOM 848 C CA . LEU A 1 110 ? -6.240 -2.474 19.075 1.00 72.12 110 LEU A CA 1
ATOM 849 C C . LEU A 1 110 ? -5.503 -1.131 19.111 1.00 72.12 110 LEU A C 1
ATOM 851 O O . LEU A 1 110 ? -4.309 -1.100 19.398 1.00 72.12 110 LEU A O 1
ATOM 855 N N . VAL A 1 111 ? -6.207 -0.029 18.848 1.00 70.06 111 VAL A N 1
ATOM 856 C CA . VAL A 1 111 ? -5.664 1.329 18.907 1.00 70.06 111 VAL A CA 1
ATOM 857 C C . VAL A 1 111 ? -6.207 2.002 20.159 1.00 70.06 111 VAL A C 1
ATOM 859 O O . VAL A 1 111 ? -7.198 2.732 20.132 1.00 70.06 111 VAL A O 1
ATOM 862 N N . GLN A 1 112 ? -5.549 1.725 21.286 1.00 62.38 112 GLN A N 1
ATOM 863 C CA . GLN A 1 112 ? -5.800 2.461 22.521 1.00 62.38 112 GLN A CA 1
ATOM 864 C C . GLN A 1 112 ? -5.580 3.966 22.247 1.00 62.38 112 GLN A C 1
ATOM 866 O O . GLN A 1 112 ? -4.702 4.342 21.471 1.00 62.38 112 GLN A O 1
ATOM 871 N N . ASP A 1 113 ? -6.421 4.820 22.836 1.00 56.56 113 ASP A N 1
ATOM 872 C CA . ASP A 1 113 ? -6.319 6.294 22.810 1.00 56.56 113 ASP A CA 1
ATOM 873 C C . ASP A 1 113 ? -6.909 7.063 21.613 1.00 56.56 113 ASP A C 1
ATOM 875 O O . ASP A 1 113 ? -6.802 8.293 21.562 1.00 56.56 113 ASP A O 1
ATOM 879 N N . LEU A 1 114 ? -7.634 6.411 20.697 1.00 60.09 114 LEU A N 1
ATOM 880 C CA . LEU A 1 114 ? -8.537 7.138 19.786 1.00 60.09 114 L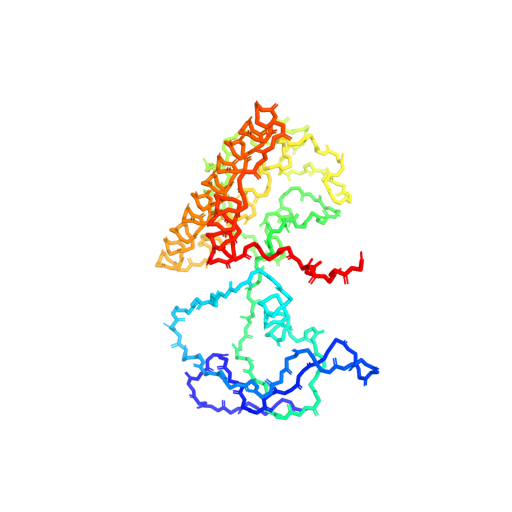EU A CA 1
ATOM 881 C C . LEU A 1 114 ? -9.622 8.000 20.502 1.00 60.09 114 LEU A C 1
ATOM 883 O O . LEU A 1 114 ? -9.976 9.051 19.964 1.00 60.09 114 LEU A O 1
ATOM 887 N N . PRO A 1 115 ? -10.110 7.654 21.721 1.00 55.31 115 PRO A N 1
ATOM 888 C CA . PRO A 1 115 ? -11.091 8.460 22.461 1.00 55.31 115 PRO A CA 1
ATOM 889 C C . PRO A 1 115 ? -10.632 9.862 22.891 1.00 55.31 115 PRO A C 1
ATOM 891 O O . PRO A 1 115 ? -11.464 10.651 23.320 1.00 55.31 115 PRO A O 1
ATOM 894 N N . ILE A 1 116 ? -9.336 10.197 22.802 1.00 63.72 116 ILE A N 1
ATOM 895 C CA . ILE A 1 116 ? -8.800 11.504 23.250 1.00 63.72 116 ILE A CA 1
ATOM 896 C C . ILE A 1 116 ? -9.133 12.635 22.247 1.00 63.72 116 ILE A C 1
ATOM 898 O O . ILE A 1 116 ? -8.771 13.794 22.443 1.00 63.72 116 ILE A O 1
ATOM 902 N N . LEU A 1 117 ? -9.826 12.333 21.148 1.00 71.50 117 LEU A N 1
ATOM 903 C CA . LEU A 1 117 ? -10.279 13.347 20.200 1.00 71.50 117 LEU A CA 1
ATOM 904 C C . LEU A 1 117 ? -11.571 14.039 20.684 1.00 71.50 117 LEU A C 1
ATOM 906 O O . LEU A 1 117 ? -12.433 13.363 21.249 1.00 71.50 117 LEU A O 1
ATOM 910 N N . PRO A 1 118 ? -11.764 15.347 20.410 1.00 70.56 118 PRO A N 1
ATOM 911 C CA . PRO A 1 118 ? -12.927 16.117 20.872 1.00 70.56 118 PRO A CA 1
ATOM 912 C C . PRO A 1 118 ? -14.289 15.479 20.562 1.00 70.56 118 PRO A C 1
ATOM 914 O O . PRO A 1 118 ? -15.215 15.601 21.358 1.00 70.56 118 PRO A O 1
ATOM 917 N N . ALA A 1 119 ? -14.401 14.781 19.427 1.00 79.19 119 ALA A N 1
ATOM 918 C CA . ALA A 1 119 ? -15.597 14.052 19.009 1.00 79.19 119 ALA A CA 1
ATOM 919 C C . ALA A 1 119 ? -15.319 12.552 18.784 1.00 79.19 119 ALA A C 1
ATOM 921 O O . ALA A 1 119 ? -16.015 11.900 18.006 1.00 79.19 119 ALA A O 1
ATOM 922 N N . SER A 1 120 ? -14.293 11.990 19.440 1.00 80.69 120 SER A N 1
ATOM 923 C CA . SER A 1 120 ? -13.852 10.599 19.240 1.00 80.69 120 SER A CA 1
ATOM 924 C C . SER A 1 120 ? -13.649 10.276 17.748 1.00 80.69 120 SER A C 1
ATOM 926 O O . SER A 1 120 ? -12.970 11.027 17.045 1.00 80.69 120 SER A O 1
ATOM 928 N N . ASP A 1 121 ? -14.234 9.195 17.234 1.00 80.56 121 ASP A N 1
ATOM 929 C CA . ASP A 1 121 ? -14.104 8.776 15.838 1.00 80.56 121 ASP A CA 1
ATOM 930 C C . ASP A 1 121 ? -14.914 9.621 14.837 1.00 80.56 121 ASP A C 1
ATOM 932 O O . ASP A 1 121 ? -14.675 9.540 13.632 1.00 80.56 121 ASP A O 1
ATOM 936 N N . MET A 1 122 ? -15.806 10.488 15.319 1.00 84.06 122 MET A N 1
ATOM 937 C CA . MET A 1 122 ? -16.526 11.474 14.504 1.00 84.06 122 MET A CA 1
ATOM 938 C C . MET A 1 122 ? -15.736 12.774 14.303 1.00 84.06 122 MET A C 1
ATOM 940 O O . MET A 1 122 ? -16.208 13.685 13.629 1.00 84.06 122 MET A O 1
ATOM 944 N N . THR A 1 123 ? -14.536 12.881 14.877 1.00 82.62 123 THR A N 1
ATOM 945 C CA . THR A 1 123 ? -13.677 14.060 14.720 1.00 82.62 123 THR A CA 1
ATOM 946 C C . THR A 1 123 ? -13.255 14.224 13.265 1.00 82.62 123 THR A C 1
ATOM 948 O O . THR A 1 123 ? -12.767 13.279 12.643 1.00 82.62 123 THR A O 1
ATOM 951 N N . GLU A 1 124 ? -13.422 15.429 12.727 1.00 84.62 124 GLU A N 1
ATOM 952 C CA . GLU A 1 124 ? -12.964 15.779 11.386 1.00 84.62 124 GLU A CA 1
ATOM 953 C C . GLU A 1 124 ? -11.439 15.887 11.346 1.00 84.62 124 GLU A C 1
ATOM 955 O O . GLU A 1 124 ? -10.829 16.622 12.127 1.00 84.62 124 GLU A O 1
ATOM 960 N N . THR A 1 125 ? -10.808 15.173 10.415 1.00 78.38 125 THR A N 1
ATOM 961 C CA . THR A 1 125 ? -9.343 15.174 10.292 1.00 78.38 125 THR A CA 1
ATOM 962 C C . THR A 1 125 ? -8.817 16.423 9.583 1.00 78.38 125 THR A C 1
ATOM 964 O O . THR A 1 125 ? -7.662 16.802 9.781 1.00 78.38 125 THR A O 1
ATOM 967 N N . GLY A 1 126 ? -9.648 17.067 8.757 1.00 73.62 126 GLY A N 1
ATOM 968 C CA . GLY A 1 126 ? -9.219 18.115 7.831 1.00 73.62 126 GLY A CA 1
ATOM 969 C C . GLY A 1 126 ? -8.403 17.559 6.656 1.00 73.62 126 GLY A C 1
ATOM 970 O O . GLY A 1 126 ? -8.047 16.374 6.617 1.00 73.62 126 GLY A O 1
ATOM 971 N N . GLU A 1 127 ? -8.088 18.410 5.677 1.00 71.50 127 GLU A N 1
ATOM 972 C CA . GLU A 1 127 ? -7.240 18.036 4.539 1.00 71.50 127 GLU A CA 1
ATOM 973 C C . GLU A 1 127 ? -5.842 17.615 5.027 1.00 71.50 127 GLU A C 1
ATOM 975 O O . GLU A 1 127 ? -5.215 18.312 5.827 1.00 71.50 127 GLU A O 1
ATOM 980 N N . LYS A 1 128 ? -5.370 16.433 4.600 1.00 64.50 128 LYS A N 1
ATOM 981 C CA . LYS A 1 128 ? -4.088 15.831 5.031 1.00 64.50 128 LYS A CA 1
ATOM 982 C C . LYS A 1 128 ? -3.924 15.652 6.554 1.00 64.50 128 LYS A C 1
ATOM 984 O O . LYS A 1 128 ? -2.805 15.428 7.025 1.00 64.50 128 LYS A O 1
ATOM 989 N N . GLY A 1 129 ? -5.018 15.694 7.319 1.00 65.81 129 GLY A N 1
ATOM 990 C CA . GLY A 1 129 ? -4.987 15.492 8.768 1.00 65.81 129 GLY A CA 1
ATOM 991 C C . GLY A 1 129 ? -4.551 16.723 9.569 1.00 65.81 129 GLY A C 1
ATOM 992 O O . GLY A 1 129 ? -4.048 16.556 10.676 1.00 65.81 129 GLY A O 1
ATOM 993 N N . ILE A 1 130 ? -4.695 17.941 9.027 1.00 72.75 130 ILE A N 1
ATOM 994 C CA . ILE A 1 130 ? -4.206 19.185 9.656 1.00 72.75 130 ILE A CA 1
ATOM 995 C C . ILE A 1 130 ? -4.771 19.448 11.064 1.00 72.75 130 ILE A C 1
ATOM 997 O O . ILE A 1 130 ? -4.125 20.116 11.867 1.00 72.75 130 ILE A O 1
ATOM 1001 N N . HIS A 1 131 ? -5.945 18.904 11.397 1.00 71.81 131 HIS A N 1
ATOM 1002 C CA . HIS A 1 131 ? -6.551 19.056 12.725 1.00 71.81 131 HIS A CA 1
ATOM 1003 C C . HIS A 1 131 ? -6.033 18.045 13.761 1.00 71.81 131 HIS A C 1
ATOM 1005 O O . HIS A 1 131 ? -6.468 18.067 14.913 1.00 71.81 131 HIS A O 1
ATOM 1011 N N . LEU A 1 132 ? -5.112 17.157 13.379 1.00 74.94 132 LEU A N 1
ATOM 1012 C CA . LEU A 1 132 ? -4.533 16.148 14.259 1.00 74.94 132 LEU A CA 1
ATOM 1013 C C . LEU A 1 132 ? -3.103 16.532 14.653 1.00 74.94 132 LEU A C 1
ATOM 1015 O O . LEU A 1 132 ? -2.267 16.860 13.812 1.00 74.94 132 LEU A O 1
ATOM 1019 N N . SER A 1 133 ? -2.783 16.404 15.941 1.00 77.12 133 SER A N 1
ATOM 1020 C CA . SER A 1 133 ? -1.381 16.370 16.380 1.00 77.12 133 SER A CA 1
ATOM 1021 C C . SER A 1 133 ? -0.650 15.172 15.756 1.00 77.12 133 SER A C 1
ATOM 1023 O O . SER A 1 133 ? -1.275 14.168 15.411 1.00 77.12 133 SER A O 1
ATOM 1025 N N . GLY A 1 134 ? 0.684 15.218 15.665 1.00 74.44 134 GLY A N 1
ATOM 1026 C CA . GLY A 1 134 ? 1.475 14.140 15.048 1.00 74.44 134 GLY A CA 1
ATOM 1027 C C . GLY A 1 134 ? 1.195 12.744 15.628 1.00 74.44 134 GLY A C 1
ATOM 1028 O O . GLY A 1 134 ? 1.016 11.788 14.879 1.00 74.44 134 GLY A O 1
ATOM 1029 N N . GLY A 1 135 ? 1.051 12.629 16.954 1.00 74.00 135 GLY A N 1
ATOM 1030 C CA . GLY A 1 135 ? 0.707 11.358 17.604 1.00 74.00 135 GLY A CA 1
ATOM 1031 C C . GLY A 1 135 ? -0.733 10.895 17.341 1.00 74.00 135 GLY A C 1
ATOM 1032 O O . GLY A 1 135 ? -0.983 9.697 17.231 1.00 74.00 135 GLY A O 1
ATOM 1033 N N . GLN A 1 136 ? -1.687 11.824 17.206 1.00 75.25 136 GLN A N 1
ATOM 1034 C CA . GLN A 1 136 ? -3.062 11.489 16.814 1.00 75.25 136 GLN A CA 1
ATOM 1035 C C . GLN A 1 136 ? -3.119 11.034 15.359 1.00 75.25 136 GLN A C 1
ATOM 1037 O O . GLN A 1 136 ? -3.766 10.029 15.074 1.00 75.25 136 GLN A O 1
ATOM 1042 N N . LYS A 1 137 ? -2.399 11.726 14.467 1.00 77.06 137 LYS A N 1
ATOM 1043 C CA . LYS A 1 137 ? -2.268 11.345 13.062 1.00 77.06 137 LYS A CA 1
ATOM 1044 C C . LYS A 1 137 ? -1.774 9.907 12.968 1.00 77.06 137 LYS A C 1
ATOM 1046 O O . LYS A 1 137 ? -2.504 9.063 12.464 1.00 77.06 137 LYS A O 1
ATOM 1051 N N . GLN A 1 138 ? -0.639 9.602 13.596 1.00 75.00 138 GLN A N 1
ATOM 1052 C CA . GLN A 1 138 ? -0.059 8.261 13.583 1.00 75.00 138 GLN A CA 1
ATOM 1053 C C . GLN A 1 138 ? -1.061 7.185 14.044 1.00 75.00 138 GLN A C 1
ATOM 1055 O O . GLN A 1 138 ? -1.215 6.167 13.380 1.00 75.00 138 GLN A O 1
ATOM 1060 N N . ARG A 1 139 ? -1.803 7.403 15.140 1.00 78.38 139 ARG A N 1
ATOM 1061 C CA . ARG A 1 139 ? -2.816 6.440 15.628 1.00 78.38 139 ARG A CA 1
ATOM 1062 C C . ARG A 1 139 ? -3.953 6.194 14.636 1.00 78.38 139 ARG A C 1
ATOM 1064 O O . ARG A 1 139 ? -4.414 5.057 14.501 1.00 78.38 139 ARG A O 1
ATOM 1071 N N . VAL A 1 140 ? -4.408 7.234 13.941 1.00 77.62 140 VAL A N 1
ATOM 1072 C CA . VAL A 1 140 ? -5.414 7.060 12.889 1.00 77.62 140 VAL A CA 1
ATOM 1073 C C . VAL A 1 140 ? -4.821 6.277 11.720 1.00 77.62 140 VAL A C 1
ATOM 1075 O O . VAL A 1 140 ? -5.462 5.333 11.268 1.00 77.62 140 VAL A O 1
ATOM 1078 N N . GLU A 1 141 ? -3.582 6.564 11.306 1.00 79.00 141 GLU A N 1
ATOM 1079 C CA . GLU A 1 141 ? -2.886 5.779 10.271 1.00 79.00 141 GLU A CA 1
ATOM 1080 C C . GLU A 1 141 ? -2.812 4.295 10.659 1.00 79.00 141 GLU A C 1
ATOM 1082 O O . GLU A 1 141 ? -3.202 3.434 9.874 1.00 79.00 141 GLU A O 1
ATOM 1087 N N . TRP A 1 142 ? -2.421 3.980 11.900 1.00 77.94 142 TRP A N 1
ATOM 1088 C CA . TRP A 1 142 ? -2.428 2.608 12.425 1.00 77.94 142 TRP A CA 1
ATOM 1089 C C . TRP A 1 142 ? -3.810 1.958 12.371 1.00 77.94 142 TRP A C 1
ATOM 1091 O O . TRP A 1 142 ? -3.921 0.789 12.009 1.00 77.94 142 TRP A O 1
ATOM 1101 N N . SER A 1 143 ? -4.866 2.703 12.697 1.00 78.25 143 SER A N 1
ATOM 1102 C CA . SER A 1 143 ? -6.242 2.199 12.623 1.00 78.25 143 SER A CA 1
ATOM 1103 C C . SER A 1 143 ? -6.630 1.847 11.186 1.00 78.25 143 SER A C 1
ATOM 1105 O O . SER A 1 143 ? -7.221 0.791 10.957 1.00 78.25 143 SER A O 1
ATOM 1107 N N . VAL A 1 144 ? -6.243 2.684 10.216 1.00 76.50 144 VAL A N 1
ATOM 1108 C CA . VAL A 1 144 ? -6.425 2.411 8.782 1.00 76.50 144 VAL A CA 1
ATOM 1109 C C . VAL A 1 144 ? -5.658 1.144 8.384 1.00 76.50 144 VAL A C 1
ATOM 1111 O O . VAL A 1 144 ? -6.249 0.220 7.823 1.00 76.50 144 VAL A O 1
ATOM 1114 N N . TYR A 1 145 ? -4.374 1.035 8.743 1.00 76.88 145 TYR A N 1
ATOM 1115 C CA . TYR A 1 145 ? -3.563 -0.150 8.440 1.00 76.88 145 TYR A CA 1
ATOM 1116 C C . TYR A 1 145 ? -4.141 -1.431 9.045 1.00 76.88 145 TYR A C 1
ATOM 1118 O O . TYR A 1 145 ? -4.221 -2.451 8.363 1.00 76.88 145 TYR A O 1
ATOM 1126 N N . LEU A 1 146 ? -4.580 -1.398 10.304 1.00 77.00 146 LEU A N 1
ATOM 1127 C CA . LEU A 1 146 ? -5.180 -2.552 10.974 1.00 77.00 146 LEU A CA 1
ATOM 1128 C C . LEU A 1 146 ? -6.512 -2.952 10.336 1.00 77.00 146 LEU A C 1
ATOM 1130 O O . LEU A 1 146 ? -6.780 -4.147 10.192 1.00 77.00 146 LEU A O 1
ATOM 1134 N N . TYR A 1 147 ? -7.326 -1.977 9.922 1.00 77.56 147 TYR A N 1
ATOM 1135 C CA . TYR A 1 147 ? -8.564 -2.236 9.191 1.00 77.56 147 TYR A CA 1
ATOM 1136 C C . TYR A 1 147 ? -8.277 -2.977 7.876 1.00 77.56 147 TYR A C 1
ATOM 1138 O O . TYR A 1 147 ? -8.880 -4.024 7.617 1.00 77.56 147 TYR A O 1
ATOM 1146 N N . PHE A 1 148 ? -7.285 -2.518 7.104 1.00 73.81 148 PHE A N 1
ATOM 1147 C CA . PHE A 1 148 ? -6.834 -3.211 5.893 1.00 73.81 148 PHE A CA 1
ATOM 1148 C C . PHE A 1 148 ? -6.277 -4.607 6.195 1.00 73.81 148 PHE A C 1
ATOM 1150 O O . PHE A 1 148 ? -6.736 -5.587 5.607 1.00 73.81 148 PHE A O 1
ATOM 1157 N N . LEU A 1 149 ? -5.361 -4.736 7.156 1.00 71.50 149 LEU A N 1
ATOM 1158 C CA . LEU A 1 149 ? -4.748 -6.017 7.523 1.00 71.50 149 LEU A CA 1
ATOM 1159 C C . LEU A 1 149 ? -5.769 -7.054 7.984 1.00 71.50 149 LEU A C 1
ATOM 1161 O O . LEU A 1 149 ? -5.580 -8.241 7.735 1.00 71.50 149 LEU A O 1
ATOM 1165 N N . LYS A 1 150 ? -6.839 -6.637 8.659 1.00 71.88 150 LYS A N 1
ATOM 1166 C CA . LYS A 1 150 ? -7.878 -7.555 9.132 1.00 71.88 150 LYS A CA 1
ATOM 1167 C C . LYS A 1 150 ? -8.904 -7.894 8.047 1.00 71.88 150 LYS A C 1
ATOM 1169 O O . LYS A 1 150 ? -9.580 -8.913 8.152 1.00 71.88 150 LYS A O 1
ATOM 1174 N N . SER A 1 151 ? -9.020 -7.060 7.011 1.00 68.50 151 SER A N 1
ATOM 1175 C CA . SER A 1 151 ? -9.793 -7.388 5.806 1.00 68.50 151 SER A CA 1
ATOM 1176 C C . SER A 1 151 ? -9.058 -8.385 4.896 1.00 68.50 151 SER A C 1
ATOM 1178 O O . SER A 1 151 ? -9.685 -9.065 4.087 1.00 68.50 151 SER A O 1
ATOM 1180 N N . MET A 1 152 ? -7.737 -8.506 5.063 1.00 68.38 152 MET A N 1
ATOM 1181 C CA . MET A 1 152 ? -6.888 -9.504 4.414 1.00 68.38 152 MET A CA 1
ATOM 1182 C C . MET A 1 152 ? -6.939 -10.866 5.130 1.00 68.38 152 MET A C 1
ATOM 1184 O O . MET A 1 152 ? -7.288 -10.965 6.306 1.00 68.38 152 MET A O 1
ATOM 1188 N N . SER A 1 153 ? -6.566 -11.946 4.429 1.00 69.19 153 SER A N 1
ATOM 1189 C CA . SER A 1 153 ? -6.444 -13.274 5.044 1.00 69.19 153 SER A CA 1
ATOM 1190 C C . SER A 1 153 ? -5.317 -13.301 6.083 1.00 69.19 153 SER A C 1
ATOM 1192 O O . SER A 1 153 ? -4.266 -12.705 5.869 1.00 69.19 153 SER A O 1
ATOM 1194 N N . LEU A 1 154 ? -5.487 -14.070 7.166 1.00 70.00 154 LEU A N 1
ATOM 1195 C CA . LEU A 1 154 ? -4.519 -14.156 8.276 1.00 70.00 154 LEU A CA 1
ATOM 1196 C C . LEU A 1 154 ? -3.076 -14.438 7.813 1.00 70.00 154 LEU A C 1
ATOM 1198 O O . LEU A 1 154 ? -2.126 -13.866 8.339 1.00 70.00 154 LEU A O 1
ATOM 1202 N N . SER A 1 155 ? -2.913 -15.297 6.804 1.00 67.88 155 SER A N 1
ATOM 1203 C CA . SER A 1 155 ? -1.617 -15.604 6.189 1.00 67.88 155 SER A CA 1
ATOM 1204 C C . SER A 1 155 ? -0.950 -14.383 5.550 1.00 67.88 155 SER A C 1
ATOM 1206 O O . SER A 1 155 ? 0.256 -14.197 5.696 1.00 67.88 155 SER A O 1
ATOM 1208 N N . LEU A 1 156 ? -1.729 -13.544 4.864 1.00 67.75 156 LEU A N 1
ATOM 1209 C CA . LEU A 1 156 ? -1.243 -12.346 4.191 1.00 67.75 156 LEU A CA 1
ATOM 1210 C C . LEU A 1 156 ? -0.848 -11.289 5.223 1.00 67.75 156 LEU A C 1
ATOM 1212 O O . LEU A 1 156 ? 0.229 -10.712 5.120 1.00 67.75 156 LEU A O 1
ATOM 1216 N N . SER A 1 157 ? -1.656 -11.110 6.269 1.00 68.00 157 SER A N 1
ATOM 1217 C CA . SER A 1 157 ? -1.375 -10.159 7.348 1.00 68.00 157 SER A CA 1
ATOM 1218 C C . SER A 1 157 ? -0.076 -10.499 8.089 1.00 68.00 157 SER A C 1
ATOM 1220 O O . SER A 1 157 ? 0.730 -9.606 8.344 1.00 68.00 157 SER A O 1
ATOM 1222 N N . LEU A 1 158 ? 0.175 -11.783 8.383 1.00 75.69 158 LEU A N 1
ATOM 1223 C CA . LEU A 1 158 ? 1.416 -12.232 9.033 1.00 75.69 158 LEU A CA 1
ATOM 1224 C C . LEU A 1 158 ? 2.654 -11.960 8.176 1.00 75.69 158 LEU A C 1
ATOM 1226 O O . LEU A 1 158 ? 3.672 -11.496 8.693 1.00 75.69 158 LEU A O 1
ATOM 1230 N N . VAL A 1 159 ? 2.569 -12.215 6.870 1.00 75.12 159 VAL A N 1
ATOM 1231 C CA . VAL A 1 159 ? 3.682 -11.936 5.959 1.00 75.12 159 VAL A CA 1
ATOM 1232 C C . VAL A 1 159 ? 3.916 -10.438 5.825 1.00 75.12 159 VAL A C 1
ATOM 1234 O O . VAL A 1 159 ? 5.066 -10.012 5.876 1.00 75.12 159 VAL A O 1
ATOM 1237 N N . THR A 1 160 ? 2.863 -9.629 5.725 1.00 72.44 160 THR A N 1
ATOM 1238 C CA . THR A 1 160 ? 2.996 -8.167 5.681 1.00 72.44 160 THR A CA 1
ATOM 1239 C C . THR A 1 160 ? 3.678 -7.632 6.938 1.00 72.44 160 THR A C 1
ATOM 1241 O O . THR A 1 160 ? 4.611 -6.839 6.827 1.00 72.44 160 THR A O 1
ATOM 1244 N N . ILE A 1 161 ? 3.286 -8.104 8.127 1.00 77.56 161 ILE A N 1
ATOM 1245 C CA . ILE A 1 161 ? 3.930 -7.723 9.395 1.00 77.56 161 ILE A CA 1
ATOM 1246 C C . ILE A 1 161 ? 5.413 -8.118 9.392 1.00 77.56 161 ILE A C 1
ATOM 1248 O O . ILE A 1 161 ? 6.263 -7.311 9.765 1.00 77.56 161 ILE A O 1
ATOM 1252 N N . LEU A 1 162 ? 5.737 -9.332 8.938 1.00 79.25 162 LEU A N 1
ATOM 1253 C CA . LEU A 1 162 ? 7.116 -9.818 8.869 1.00 79.25 162 LEU A CA 1
ATOM 1254 C C . LEU A 1 162 ? 7.968 -8.997 7.892 1.00 79.25 162 LEU A C 1
ATOM 1256 O O . LEU A 1 162 ? 9.060 -8.559 8.252 1.00 79.25 162 LEU A O 1
ATOM 1260 N N . LEU A 1 163 ? 7.464 -8.738 6.684 1.00 76.00 163 LEU A N 1
ATOM 1261 C CA . LEU A 1 163 ? 8.148 -7.917 5.683 1.00 76.00 163 LEU A CA 1
ATOM 1262 C C . LEU A 1 163 ? 8.355 -6.482 6.179 1.00 76.00 163 LEU A C 1
ATOM 1264 O O . LEU A 1 163 ? 9.438 -5.925 6.006 1.00 76.00 163 LEU A O 1
ATOM 1268 N N . HIS A 1 164 ? 7.354 -5.900 6.842 1.00 73.31 164 HIS A N 1
ATOM 1269 C CA . HIS A 1 164 ? 7.468 -4.562 7.412 1.00 73.31 164 HIS A CA 1
ATOM 1270 C C . HIS A 1 164 ? 8.483 -4.519 8.564 1.00 73.31 164 HIS A C 1
ATOM 1272 O O . HIS A 1 164 ? 9.309 -3.611 8.622 1.00 73.31 164 HIS A O 1
ATOM 1278 N N . GLY A 1 165 ? 8.501 -5.539 9.429 1.00 75.50 165 GLY A N 1
ATOM 1279 C CA . GLY A 1 165 ? 9.502 -5.680 10.490 1.00 75.50 165 GLY A CA 1
ATOM 1280 C C . GLY A 1 165 ? 10.931 -5.790 9.948 1.00 75.50 165 GLY A C 1
ATOM 1281 O O . GLY A 1 165 ? 11.829 -5.110 10.444 1.00 75.50 165 GLY A O 1
ATOM 1282 N N . ILE A 1 166 ? 11.135 -6.574 8.883 1.00 77.94 166 ILE A N 1
ATOM 1283 C CA . ILE A 1 166 ? 12.425 -6.655 8.180 1.00 77.94 166 ILE A CA 1
ATOM 1284 C C . ILE A 1 166 ? 12.802 -5.286 7.602 1.00 77.94 166 ILE A C 1
ATOM 1286 O O . ILE A 1 166 ? 13.932 -4.839 7.788 1.00 77.94 166 ILE A O 1
ATOM 1290 N N . SER A 1 167 ? 11.863 -4.590 6.955 1.00 73.12 167 SER A N 1
ATOM 1291 C CA . SER A 1 167 ? 12.101 -3.249 6.409 1.00 73.12 167 SER A CA 1
ATOM 1292 C C . SER A 1 167 ? 12.526 -2.253 7.490 1.00 73.12 167 SER A C 1
ATOM 1294 O O . SER A 1 167 ? 13.486 -1.512 7.292 1.00 73.12 167 SER A O 1
ATOM 1296 N N . LEU A 1 168 ? 11.855 -2.245 8.646 1.00 73.44 168 LEU A N 1
ATOM 1297 C CA . LEU A 1 168 ? 12.215 -1.379 9.772 1.00 73.44 168 LEU A CA 1
ATOM 1298 C C . LEU A 1 168 ? 13.607 -1.711 10.317 1.00 73.44 168 LEU A C 1
ATOM 1300 O O . LEU A 1 168 ? 14.394 -0.800 10.568 1.00 73.44 168 LEU A O 1
ATOM 1304 N N . ALA A 1 169 ? 13.943 -2.997 10.445 1.00 71.12 169 ALA A N 1
ATOM 1305 C CA . ALA A 1 169 ? 15.274 -3.421 10.871 1.00 71.12 169 ALA A CA 1
ATOM 1306 C C . ALA A 1 169 ? 16.363 -2.957 9.890 1.00 71.12 169 ALA A C 1
ATOM 1308 O O . ALA A 1 169 ? 17.413 -2.480 10.321 1.00 71.12 169 ALA A O 1
ATOM 1309 N N . LEU A 1 170 ? 16.105 -3.040 8.581 1.00 73.06 170 LEU A N 1
ATOM 1310 C CA . LEU A 1 170 ? 17.019 -2.533 7.556 1.00 73.06 170 LEU A CA 1
ATOM 1311 C C . LEU A 1 170 ? 17.197 -1.014 7.662 1.00 73.06 170 LEU A C 1
ATOM 1313 O O . LEU A 1 170 ? 18.333 -0.554 7.690 1.00 73.06 170 LEU A O 1
ATOM 1317 N N . ILE A 1 171 ? 16.110 -0.250 7.809 1.00 70.12 171 ILE A N 1
ATOM 1318 C CA . ILE A 1 171 ? 16.166 1.214 7.966 1.00 70.12 171 ILE A CA 1
ATOM 1319 C C . ILE A 1 171 ? 16.965 1.605 9.216 1.00 70.12 171 ILE A C 1
ATOM 1321 O O . ILE A 1 171 ? 17.833 2.475 9.148 1.00 70.12 171 ILE A O 1
ATOM 1325 N N . ILE A 1 172 ? 16.715 0.952 10.354 1.00 73.00 172 ILE A N 1
ATOM 1326 C CA . ILE A 1 172 ? 17.451 1.209 11.601 1.00 73.00 172 ILE A CA 1
ATOM 1327 C C . ILE A 1 172 ? 18.938 0.888 11.416 1.00 73.00 172 ILE A C 1
ATOM 1329 O O . ILE A 1 172 ? 19.789 1.698 11.786 1.00 73.00 172 ILE A O 1
ATOM 1333 N N . ASN A 1 173 ? 19.259 -0.252 10.801 1.00 70.44 173 ASN A N 1
ATOM 1334 C CA . ASN A 1 173 ? 20.642 -0.636 10.526 1.00 70.44 173 ASN A CA 1
ATOM 1335 C C . ASN A 1 173 ? 21.341 0.368 9.600 1.00 70.44 173 ASN A C 1
ATOM 1337 O O . ASN A 1 173 ? 22.483 0.743 9.872 1.00 70.44 173 ASN A O 1
ATOM 1341 N N . SER A 1 174 ? 20.660 0.854 8.559 1.00 65.56 174 SER A N 1
ATOM 1342 C CA . SER A 1 174 ? 21.173 1.906 7.676 1.00 65.56 174 SER A CA 1
ATOM 1343 C C . SER A 1 174 ? 21.424 3.212 8.431 1.00 65.56 174 SER A C 1
ATOM 1345 O O . SER A 1 174 ? 22.489 3.805 8.274 1.00 65.56 174 SER A O 1
ATOM 1347 N N . ASN A 1 175 ? 20.504 3.632 9.303 1.00 70.94 175 ASN A N 1
ATOM 1348 C CA . ASN A 1 175 ? 20.654 4.857 10.093 1.00 70.94 175 ASN A CA 1
ATOM 1349 C C . ASN A 1 175 ? 21.808 4.770 11.106 1.00 70.94 175 ASN A C 1
ATOM 1351 O O . ASN A 1 175 ? 22.556 5.732 11.263 1.00 70.94 175 ASN A O 1
ATOM 1355 N N . ILE A 1 176 ? 22.000 3.616 11.756 1.00 74.38 176 ILE A N 1
ATOM 1356 C CA . ILE A 1 176 ? 23.137 3.382 12.665 1.00 74.38 176 ILE A CA 1
ATOM 1357 C C . ILE A 1 176 ? 24.461 3.367 11.894 1.00 74.38 176 ILE A C 1
ATOM 1359 O O . ILE A 1 176 ? 25.476 3.881 12.367 1.00 74.38 176 ILE A O 1
ATOM 1363 N N . ALA A 1 177 ? 24.483 2.761 10.709 1.00 70.06 177 ALA A N 1
ATOM 1364 C CA . ALA A 1 177 ? 25.673 2.766 9.870 1.00 70.06 177 ALA A CA 1
ATOM 1365 C C . ALA A 1 177 ? 26.028 4.198 9.427 1.00 70.06 177 ALA A C 1
ATOM 1367 O O . ALA A 1 177 ? 27.199 4.580 9.488 1.00 70.06 177 ALA A O 1
ATOM 1368 N N . LEU A 1 178 ? 25.024 5.007 9.062 1.00 65.44 178 LEU A N 1
ATOM 1369 C CA . LEU A 1 178 ? 25.197 6.416 8.702 1.00 65.44 178 LEU A CA 1
ATOM 1370 C C . LEU A 1 178 ? 25.717 7.240 9.881 1.00 65.44 178 LEU A C 1
ATOM 1372 O O . LEU A 1 178 ? 26.631 8.041 9.696 1.00 65.44 178 LEU A O 1
ATOM 1376 N N . SER A 1 179 ? 25.199 7.016 11.093 1.00 72.38 179 SER A N 1
ATOM 1377 C CA . SER A 1 179 ? 25.663 7.739 12.281 1.00 72.38 179 SER A CA 1
ATOM 1378 C C . SER A 1 179 ? 27.121 7.414 12.609 1.00 72.38 179 SER A C 1
ATOM 1380 O O . SER A 1 179 ? 27.904 8.325 12.861 1.00 72.38 179 SER A O 1
ATOM 1382 N N . LYS A 1 180 ? 27.512 6.134 12.534 1.00 73.69 180 LYS A N 1
ATOM 1383 C CA . LYS A 1 180 ? 28.906 5.704 12.744 1.00 73.69 180 LYS A CA 1
ATOM 1384 C C . LYS A 1 180 ? 29.843 6.263 11.678 1.00 73.69 180 LYS A C 1
ATOM 1386 O O . LYS A 1 180 ? 30.957 6.667 11.993 1.00 73.69 180 LYS A O 1
ATOM 1391 N N . TRP A 1 181 ? 29.397 6.302 10.424 1.00 66.25 181 TRP A N 1
ATOM 1392 C CA . TRP A 1 181 ? 30.167 6.898 9.337 1.00 66.25 181 TRP A CA 1
ATOM 1393 C C . TRP A 1 181 ? 30.346 8.411 9.526 1.00 66.25 181 TRP A C 1
ATOM 1395 O O . TRP A 1 181 ? 31.462 8.904 9.388 1.00 66.25 181 TRP A O 1
ATOM 1405 N N . ALA A 1 182 ? 29.286 9.135 9.898 1.00 70.00 182 ALA A N 1
ATOM 1406 C CA . ALA A 1 182 ? 29.347 10.572 10.169 1.00 70.00 182 ALA A CA 1
ATOM 1407 C C . ALA A 1 182 ? 30.276 10.894 11.353 1.00 70.00 182 ALA A C 1
ATOM 1409 O O . ALA A 1 182 ? 31.071 11.831 11.284 1.00 70.00 182 ALA A O 1
ATOM 1410 N N . GLU A 1 183 ? 30.230 10.080 12.409 1.00 74.25 183 GLU A N 1
ATOM 1411 C CA . GLU A 1 183 ? 31.136 10.183 13.555 1.00 74.25 183 GLU A CA 1
ATOM 1412 C C . GLU A 1 183 ? 32.597 9.953 13.131 1.00 74.25 183 GLU A C 1
ATOM 1414 O O . GLU A 1 183 ? 33.457 10.793 13.404 1.00 74.25 183 GLU A O 1
ATOM 1419 N N . MET A 1 184 ? 32.873 8.888 12.366 1.00 65.12 184 MET A N 1
ATOM 1420 C CA . MET A 1 184 ? 34.205 8.610 11.809 1.00 65.12 184 MET A CA 1
ATOM 1421 C C . MET A 1 184 ? 34.712 9.732 10.893 1.00 65.12 184 MET A C 1
ATOM 1423 O O . MET A 1 184 ? 35.883 10.093 10.973 1.00 65.12 184 MET A O 1
ATOM 1427 N N . ALA A 1 185 ? 33.851 10.303 10.048 1.00 63.69 185 ALA A N 1
ATOM 1428 C CA . ALA A 1 185 ? 34.194 11.419 9.168 1.00 63.69 185 ALA A CA 1
ATOM 1429 C C . ALA A 1 185 ? 34.506 12.707 9.950 1.00 63.69 185 ALA A C 1
ATOM 1431 O O . ALA A 1 185 ? 35.391 13.466 9.562 1.00 63.69 185 ALA A O 1
ATOM 1432 N N . SER A 1 186 ? 33.806 12.945 11.065 1.00 65.81 186 SER A N 1
ATOM 1433 C CA . SER A 1 186 ? 34.050 14.102 11.937 1.00 65.81 186 SER A CA 1
ATOM 1434 C C . SER A 1 186 ? 35.347 13.987 12.745 1.00 65.81 186 SER A C 1
ATOM 1436 O O . SER A 1 186 ? 36.011 14.994 12.978 1.00 65.81 186 SER A O 1
ATOM 1438 N N . LEU A 1 187 ? 35.725 12.765 13.138 1.00 63.59 187 LEU A N 1
ATOM 1439 C CA . LEU A 1 187 ? 36.950 12.472 13.889 1.00 63.59 187 LEU A CA 1
ATOM 1440 C C . LEU A 1 187 ? 38.190 12.404 12.991 1.00 63.59 187 LEU A C 1
ATOM 1442 O O . LEU A 1 187 ? 39.289 12.743 13.426 1.00 63.59 187 LEU A O 1
ATOM 1446 N N . ASN A 1 188 ? 38.024 11.948 11.749 1.00 58.53 188 ASN A N 1
ATOM 1447 C CA . ASN A 1 188 ? 39.111 11.698 10.816 1.00 58.53 188 ASN A CA 1
ATOM 1448 C C . ASN A 1 188 ? 39.020 12.708 9.664 1.00 58.53 188 ASN A C 1
ATOM 1450 O O . ASN A 1 188 ? 38.418 12.440 8.626 1.00 58.53 188 ASN A O 1
ATOM 1454 N N . HIS A 1 189 ? 39.651 13.875 9.834 1.00 58.41 189 HIS A N 1
ATOM 1455 C CA . HIS A 1 189 ? 39.726 14.925 8.803 1.00 58.41 189 HIS A CA 1
ATOM 1456 C C . HIS A 1 189 ? 40.358 14.457 7.470 1.00 58.41 189 HIS A C 1
ATOM 1458 O O . HIS A 1 189 ? 40.334 15.191 6.485 1.00 58.41 189 HIS A O 1
ATOM 1464 N N . THR A 1 190 ? 40.888 13.232 7.409 1.00 58.97 190 THR A N 1
ATOM 1465 C CA . THR A 1 190 ? 41.237 12.515 6.179 1.00 58.97 190 THR A CA 1
ATOM 1466 C C . THR A 1 190 ? 40.603 11.124 6.205 1.00 58.97 190 THR A C 1
ATOM 1468 O O . THR A 1 190 ? 41.130 10.204 6.832 1.00 58.97 190 THR A O 1
ATOM 1471 N N . MET A 1 191 ? 39.456 10.957 5.544 1.00 59.09 191 MET A N 1
ATOM 1472 C CA . MET A 1 191 ? 38.849 9.634 5.375 1.00 59.09 191 MET A CA 1
ATOM 1473 C C . MET A 1 191 ? 39.671 8.794 4.391 1.00 59.09 191 MET A C 1
ATOM 1475 O O . MET A 1 191 ? 39.854 9.184 3.237 1.00 59.09 191 MET A O 1
ATOM 1479 N N . ASP A 1 192 ? 40.123 7.621 4.834 1.00 66.25 192 ASP A N 1
ATOM 1480 C CA . ASP A 1 192 ? 40.784 6.640 3.974 1.00 66.25 192 ASP A CA 1
ATOM 1481 C C . ASP A 1 192 ? 39.837 6.193 2.844 1.00 66.25 192 ASP A C 1
ATOM 1483 O O . ASP A 1 192 ? 38.689 5.786 3.062 1.00 66.25 192 ASP A O 1
ATOM 1487 N N . THR A 1 193 ? 40.332 6.284 1.609 1.00 64.75 193 THR A N 1
ATOM 1488 C CA . THR A 1 193 ? 39.588 6.024 0.371 1.00 64.75 193 THR A CA 1
ATOM 1489 C C . THR A 1 193 ? 39.099 4.575 0.304 1.00 64.75 193 THR A C 1
ATOM 1491 O O . THR A 1 193 ? 37.999 4.315 -0.188 1.00 64.75 193 THR A O 1
ATOM 1494 N N . SER A 1 194 ? 39.869 3.635 0.860 1.00 66.12 194 SER A N 1
ATOM 1495 C CA . SER A 1 194 ? 39.510 2.211 0.911 1.00 66.12 194 SER A CA 1
ATOM 1496 C C . SER A 1 194 ? 38.321 1.950 1.845 1.00 66.12 194 SER A C 1
ATOM 1498 O O . SER A 1 194 ? 37.354 1.260 1.493 1.00 66.12 194 SER A O 1
ATOM 1500 N N . GLN A 1 195 ? 38.345 2.578 3.023 1.00 63.84 195 GLN A N 1
ATOM 1501 C CA . GLN A 1 195 ? 37.287 2.448 4.019 1.00 63.84 195 GLN A CA 1
ATOM 1502 C C . GLN A 1 195 ? 35.987 3.097 3.523 1.00 63.84 195 GLN A C 1
ATOM 1504 O O . GLN A 1 195 ? 34.918 2.491 3.612 1.00 63.84 195 GLN A O 1
ATOM 1509 N N . ARG A 1 196 ? 36.083 4.277 2.896 1.00 66.19 196 ARG A N 1
ATOM 1510 C CA . ARG A 1 196 ? 34.959 4.955 2.232 1.00 66.19 196 ARG A CA 1
ATOM 1511 C C . ARG A 1 196 ? 34.311 4.075 1.157 1.00 66.19 196 ARG A C 1
ATOM 1513 O O . ARG A 1 196 ? 33.091 3.925 1.152 1.00 66.19 196 ARG A O 1
ATOM 1520 N N . ASN A 1 197 ? 35.108 3.470 0.277 1.00 65.06 197 ASN A N 1
ATOM 1521 C CA . ASN A 1 197 ? 34.598 2.642 -0.820 1.00 65.06 197 ASN A CA 1
ATOM 1522 C C . ASN A 1 197 ? 33.911 1.360 -0.314 1.00 65.06 197 ASN A C 1
ATOM 1524 O O . ASN A 1 197 ? 32.913 0.936 -0.892 1.00 65.06 197 ASN A O 1
ATOM 1528 N N . SER A 1 198 ? 34.384 0.784 0.796 1.00 67.19 198 SER A N 1
ATOM 1529 C CA . SER A 1 198 ? 33.747 -0.382 1.430 1.00 67.19 198 SER A CA 1
ATOM 1530 C C . SER A 1 198 ? 32.356 -0.051 1.981 1.00 67.19 198 SER A C 1
ATOM 1532 O O . SER A 1 198 ? 31.414 -0.824 1.800 1.00 67.19 198 SER A O 1
ATOM 1534 N N . TYR A 1 199 ? 32.200 1.127 2.594 1.00 65.69 199 TYR A N 1
ATOM 1535 C CA . TYR A 1 199 ? 30.891 1.609 3.033 1.00 65.69 199 TYR A CA 1
ATOM 1536 C C . TYR A 1 199 ? 29.973 1.897 1.841 1.00 65.69 199 TYR A C 1
ATOM 1538 O O . TYR A 1 199 ? 28.844 1.416 1.828 1.00 65.69 199 TYR A O 1
ATOM 1546 N N . ILE A 1 200 ? 30.457 2.595 0.808 1.00 65.88 200 ILE A N 1
ATOM 1547 C CA . ILE A 1 200 ? 29.685 2.867 -0.420 1.00 65.88 200 ILE A CA 1
ATOM 1548 C C . ILE A 1 200 ? 29.204 1.565 -1.079 1.00 65.88 200 ILE A C 1
ATOM 1550 O O . ILE A 1 200 ? 28.047 1.480 -1.491 1.00 65.88 200 ILE A O 1
ATOM 1554 N N . ALA A 1 201 ? 30.048 0.532 -1.139 1.00 64.88 201 ALA A N 1
ATOM 1555 C CA . ALA A 1 201 ? 29.677 -0.775 -1.679 1.00 64.88 201 ALA A CA 1
ATOM 1556 C C . ALA A 1 201 ? 28.589 -1.464 -0.835 1.00 64.88 201 ALA A C 1
ATOM 1558 O O . ALA A 1 201 ? 27.622 -1.987 -1.389 1.00 64.88 201 ALA A O 1
ATOM 1559 N N . ALA A 1 202 ? 28.697 -1.412 0.497 1.00 61.06 202 ALA A N 1
ATOM 1560 C CA . ALA A 1 202 ? 27.672 -1.939 1.396 1.00 61.06 202 ALA A CA 1
ATOM 1561 C C . ALA A 1 202 ? 26.333 -1.184 1.260 1.00 61.06 202 ALA A C 1
ATOM 1563 O O . ALA A 1 202 ? 25.277 -1.814 1.213 1.00 61.06 202 ALA A O 1
ATOM 1564 N N . TYR A 1 203 ? 26.359 0.146 1.121 1.00 58.94 203 TYR A N 1
ATOM 1565 C CA . TYR A 1 203 ? 25.156 0.962 0.895 1.00 58.94 203 TYR A CA 1
ATOM 1566 C C . TYR A 1 203 ? 24.522 0.721 -0.479 1.00 58.94 203 TYR A C 1
ATOM 1568 O O . TYR A 1 203 ? 23.298 0.611 -0.578 1.00 58.94 203 TYR A O 1
ATOM 1576 N N . SER A 1 204 ? 25.347 0.548 -1.515 1.00 58.19 204 SER A N 1
ATOM 1577 C CA . SER A 1 204 ? 24.896 0.180 -2.862 1.00 58.19 204 SER A CA 1
ATOM 1578 C C . SER A 1 204 ? 24.224 -1.199 -2.869 1.00 58.19 204 SER A C 1
ATOM 1580 O O . SER A 1 204 ? 23.183 -1.377 -3.500 1.00 58.19 204 SER A O 1
ATOM 1582 N N . ALA A 1 205 ? 24.762 -2.163 -2.111 1.00 51.84 205 ALA A N 1
ATOM 1583 C CA . ALA A 1 205 ? 24.183 -3.500 -1.959 1.00 51.84 205 ALA A CA 1
ATOM 1584 C C . ALA A 1 205 ? 22.874 -3.511 -1.142 1.00 51.84 205 ALA A C 1
ATOM 1586 O O . ALA A 1 205 ? 21.989 -4.319 -1.417 1.00 51.84 205 ALA A O 1
ATOM 1587 N N . LEU A 1 206 ? 22.724 -2.600 -0.173 1.00 54.62 206 LEU A N 1
ATOM 1588 C CA . LEU A 1 206 ? 21.502 -2.430 0.629 1.00 54.62 206 LEU A CA 1
ATOM 1589 C C . LEU A 1 206 ? 20.439 -1.541 -0.044 1.00 54.62 206 LEU A C 1
ATOM 1591 O O . LEU A 1 206 ? 19.356 -1.348 0.505 1.00 54.62 206 LEU A O 1
ATOM 1595 N N . GLY A 1 207 ? 20.708 -1.052 -1.257 1.00 46.44 207 GLY A N 1
ATOM 1596 C CA . GLY A 1 207 ? 19.715 -0.414 -2.116 1.00 46.44 207 GLY A CA 1
ATOM 1597 C C . GLY A 1 207 ? 19.559 1.094 -1.939 1.00 46.44 207 GLY A C 1
ATOM 1598 O O . GLY A 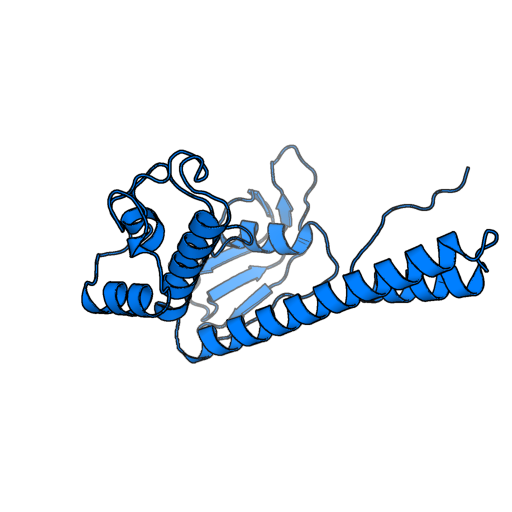1 207 ? 18.652 1.644 -2.553 1.00 46.44 207 GLY A O 1
ATOM 1599 N N . LEU A 1 208 ? 20.422 1.770 -1.179 1.00 53.06 208 LEU A N 1
ATOM 1600 C CA . LEU A 1 208 ? 20.471 3.235 -1.128 1.00 53.06 208 LEU A CA 1
ATOM 1601 C C . LEU A 1 208 ? 21.467 3.732 -2.185 1.00 53.06 208 LEU A C 1
ATOM 1603 O O . LEU A 1 208 ? 22.647 3.924 -1.901 1.00 53.06 208 LEU A O 1
ATOM 1607 N N . SER A 1 209 ? 21.008 3.888 -3.427 1.00 39.03 209 SER A N 1
ATOM 1608 C CA . SER A 1 209 ? 21.797 4.550 -4.470 1.00 39.03 209 SER A CA 1
ATOM 1609 C C . SER A 1 209 ? 21.858 6.053 -4.178 1.00 39.03 209 SER A C 1
ATOM 1611 O O . SER A 1 209 ? 20.821 6.713 -4.131 1.00 39.03 209 SER A O 1
ATOM 1613 N N . TYR A 1 210 ? 23.064 6.591 -3.982 1.00 37.28 210 TYR A N 1
ATOM 1614 C CA . TYR A 1 210 ? 23.339 7.998 -4.266 1.00 37.28 210 TYR A CA 1
ATOM 1615 C C . TYR A 1 210 ? 23.943 8.036 -5.670 1.00 37.28 210 TYR A C 1
ATOM 1617 O O . TYR A 1 210 ? 24.992 7.434 -5.913 1.00 37.28 210 TYR A O 1
ATOM 1625 N N . GLY A 1 211 ? 23.223 8.652 -6.602 1.00 37.34 211 GLY A N 1
ATOM 1626 C CA . GLY A 1 211 ? 23.649 8.794 -7.986 1.00 37.34 211 GLY A CA 1
ATOM 1627 C C . GLY A 1 211 ? 24.885 9.684 -8.124 1.00 37.34 211 GLY A C 1
ATOM 1628 O O . GLY A 1 211 ? 25.013 10.694 -7.438 1.00 37.34 211 GLY A O 1
ATOM 1629 N N . GLU A 1 212 ? 25.741 9.265 -9.055 1.00 36.91 212 GLU A N 1
ATOM 1630 C CA . GLU A 1 212 ? 26.690 10.065 -9.837 1.00 36.91 212 GLU A CA 1
ATOM 1631 C C . GLU A 1 212 ? 27.869 10.714 -9.096 1.00 36.91 212 GLU A C 1
ATOM 1633 O O . GLU A 1 212 ? 27.910 11.903 -8.797 1.00 36.91 212 GLU A O 1
ATOM 1638 N N . LEU A 1 213 ? 28.935 9.919 -8.960 1.00 36.56 213 LEU A N 1
ATOM 1639 C CA . LEU A 1 213 ? 30.278 10.417 -9.239 1.00 36.56 213 LEU A CA 1
ATOM 1640 C C . LEU A 1 213 ? 30.425 10.549 -10.761 1.00 36.56 213 LEU A C 1
ATOM 1642 O O . LEU A 1 213 ? 30.723 9.567 -11.440 1.00 36.56 213 LEU A O 1
ATOM 1646 N N . HIS A 1 214 ? 30.243 11.759 -11.283 1.00 31.45 214 HIS A N 1
ATOM 1647 C CA . HIS A 1 214 ? 31.052 12.205 -12.409 1.00 31.45 214 HIS A CA 1
ATOM 1648 C C . HIS A 1 214 ? 32.039 13.245 -11.891 1.00 31.45 214 HIS A C 1
ATOM 1650 O O . HIS A 1 214 ? 31.668 14.330 -11.451 1.00 31.45 214 HIS A O 1
ATOM 1656 N N . GLU A 1 215 ? 33.302 12.832 -11.893 1.00 35.06 215 GLU A N 1
ATOM 1657 C CA . GLU A 1 215 ? 34.465 13.687 -11.734 1.00 35.06 215 GLU A CA 1
ATOM 1658 C C . GLU A 1 215 ? 34.486 14.762 -12.829 1.00 35.06 215 GLU A C 1
ATOM 1660 O O . GLU A 1 215 ? 34.293 14.469 -14.013 1.00 35.06 215 GLU A O 1
ATOM 1665 N N . GLY A 1 216 ? 34.761 15.990 -12.400 1.00 31.22 216 GLY A N 1
ATOM 1666 C CA . GLY A 1 216 ? 35.418 17.047 -13.156 1.00 31.22 216 GLY A CA 1
ATOM 1667 C C . GLY A 1 216 ? 36.430 17.700 -12.230 1.00 31.22 216 GLY A C 1
ATOM 1668 O O . GLY A 1 216 ? 36.027 18.017 -11.087 1.00 31.22 216 GLY A O 1
#

Secondary structure (DSSP, 8-state):
------SSEEEEEEEEEEESSTTS--SEEEEEEEEETT-------SSSHHHHHHHHHHHT-SEEEEEEEEE-SPPP---SSPPPPSSBHHHHHHTTSPP-HHHHHHHHTTSTTGGGSTTGGG-B--GGGTTS-HHHHHHHHHHHHHHHHHHS-HHHHHHHHHHHHHHHHHHHHHHHHHHHHHHHHHH-SS--HHHHHHHHHHHHHTT---------

Organism: NCBI:txid69355

Foldseek 3Di:
DADPDPDQFQKFWAQWFWDLDPVDHTPDGGDGDTHGPPDDDDDDDFPDDVVVVVVCLQVVNIDTPDTHTDHDDDDDDDDPDQFDDQFFLLCSQCVPPDDDPVLLVVLVVVLPPLCVAPVRRRDGLGGRSVVDDPVNSVSSSSSNVSSVLVVDDPVNSVVVVVVVVVVVVLVVVVVVLVVVVVVVCVVDVDDDPVVVVVSVVVCVVSRPDDDDDDDD

pLDDT: mean 74.36, std 14.18, range [29.16, 94.12]

Sequence (216 aa):
MFLFVKDGYAVLIENGTLTWSLDEPPLLMDLHLRVPVGKLVAVVGQVGPGKFSLLSAFLGDMEKVSGLVNVMGEVAYVPQEAWFRNATVKDNVIFGKTYNDSFYKAILSLVQDLPILPASDMTETGEKGIHLSGGQKQRVEWSVYLYFLKSMSLSLSLVTILLHGISLALIINSNIALSKWAEMASLNHTMDTSQRNSYIAAYSALGLSYGELHEG

InterPro domains:
  IPR003439 ABC transporter-like, ATP-binding domain [PF00005] (28-141)
  IPR003439 ABC transporter-like, ATP-binding domain [PS50893] (13-215)
  IPR017871 ABC transporter-like, conserved site [PS00211] (132-146)
  IPR027417 P-loop containing nucleos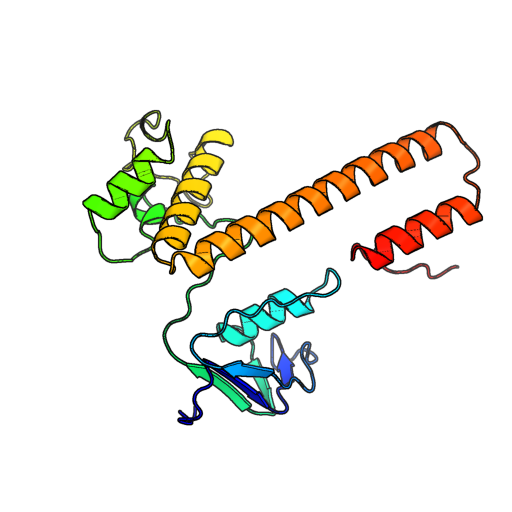ide triphosphate hydrolase [G3DSA:3.40.50.300] (7-163)
  IPR027417 P-loop containing nucleoside triphosphate hydrolase [SSF52540] (8-141)
  IPR050173 ATP-binding cassette transporter C-like [PTHR24223] (13-141)

Radius of gyration: 22.06 Å; chains: 1; bounding box: 61×38×49 Å